Protein AF-A0AAF0TA12-F1 (afdb_monomer)

Solvent-accessible surface area (backbone atoms only — not comparable to full-atom values): 14593 Å² total; per-residue (Å²): 65,50,73,52,71,83,47,76,70,38,96,86,62,31,28,24,35,40,39,44,62,44,86,83,42,58,31,55,44,66,39,84,34,48,82,84,53,48,41,68,58,49,49,54,49,44,44,64,63,47,33,68,75,71,45,80,58,67,65,45,56,28,54,78,47,72,45,64,68,28,71,63,39,47,49,51,31,57,76,68,62,25,47,78,44,65,57,60,101,84,48,63,85,82,43,46,66,58,52,54,52,48,52,53,47,52,53,50,51,53,53,47,37,72,79,68,55,76,55,59,80,78,44,37,66,54,50,33,52,51,57,22,65,35,79,35,84,93,74,76,41,29,18,44,28,64,68,70,76,43,81,76,84,46,101,91,40,81,69,69,86,68,73,74,75,55,91,60,37,72,60,48,45,57,50,38,70,73,53,54,91,75,77,78,87,82,64,90,92,58,92,82,90,77,75,90,86,78,83,75,77,62,47,78,77,48,79,62,59,74,52,102,86,53,78,52,63,34,38,35,37,36,49,82,90,54,64,79,90,73,46,46,78,44,51,63,88,84,109

Secondary structure (DSSP, 8-state):
-EEE--PPP-TT---EEEEEE-TTT--EEEEEE-TT--HHHHHHHHIIIIIHHH-S-SEEEE---TTTTSHHHHHHHHHHT-EEEEPPTT-HHHHHHHHHHHHHHHHHHHHHHHHH-S-HHHHHHHHHHHHHTS-BTTTTB-HHHHHHSS---BTTB---------TTHHHHHHHHHTTGGGS----TT---PPPTT----EEEEEEE--BTTB---EEEEEETTS-GGGPEEEETT--

Radius of gyration: 28.51 Å; Cα contacts (8 Å, |Δi|>4): 285; chains: 1; bounding box: 60×68×72 Å

Nearest PDB structures (foldseek):
  3s3o-assembly1_B-2  TM=7.890E-01  e=2.931E-11  Human spumaretrovirus
  3oyj-assembly1_A-2  TM=6.793E-01  e=7.336E-12  Human spumaretrovirus
  3oyn-assembly1_A  TM=6.719E-01  e=4.554E-11  Human spumaretrovirus
  4bac-assembly1_A-2  TM=6.690E-01  e=4.850E-11  Human spumaretrovirus
  7q5b-assembly1_B  TM=6.467E-01  e=1.214E-11  Saccharomyces cerevisiae S288C

Structure (mmCIF, N/CA/C/O backbone):
data_AF-A0AAF0TA12-F1
#
_entry.id   AF-A0AAF0TA12-F1
#
loop_
_atom_site.group_PDB
_atom_site.id
_atom_site.type_symbol
_atom_site.label_atom_id
_atom_site.label_alt_id
_atom_site.label_comp_id
_atom_site.label_asym_id
_atom_site.label_entity_id
_atom_site.label_seq_id
_atom_site.pdbx_PDB_ins_code
_atom_site.Cartn_x
_atom_site.Cartn_y
_atom_site.Cartn_z
_atom_site.occupancy
_atom_site.B_iso_or_equiv
_atom_site.auth_seq_id
_atom_site.auth_comp_id
_atom_site.auth_asym_id
_atom_site.auth_atom_id
_atom_site.pdbx_PDB_model_num
ATOM 1 N N . MET A 1 1 ? 1.021 -4.704 5.939 1.00 87.88 1 MET A N 1
ATOM 2 C CA . MET A 1 1 ? 0.350 -3.392 5.894 1.00 87.88 1 MET A CA 1
ATOM 3 C C . MET A 1 1 ? 0.868 -2.621 7.071 1.00 87.88 1 MET A C 1
ATOM 5 O O . MET A 1 1 ? 0.934 -3.202 8.147 1.00 87.88 1 MET A O 1
ATOM 9 N N . ASP A 1 2 ? 1.266 -1.380 6.847 1.00 89.06 2 ASP A N 1
ATOM 10 C CA . ASP A 1 2 ? 1.911 -0.577 7.880 1.00 89.06 2 ASP A CA 1
ATOM 11 C C . ASP A 1 2 ? 1.706 0.919 7.605 1.00 89.06 2 ASP A C 1
ATOM 13 O O . ASP A 1 2 ? 1.330 1.299 6.490 1.00 89.06 2 ASP A O 1
ATOM 17 N N . PHE A 1 3 ? 1.914 1.765 8.608 1.00 88.25 3 PHE A N 1
ATOM 18 C CA . PHE A 1 3 ? 1.777 3.213 8.500 1.00 88.25 3 PHE A CA 1
ATOM 19 C C . PHE A 1 3 ? 3.125 3.915 8.624 1.00 88.25 3 PHE A C 1
ATOM 21 O O . PHE A 1 3 ? 3.871 3.712 9.576 1.00 88.25 3 PHE A O 1
ATOM 28 N N . VAL A 1 4 ? 3.373 4.855 7.715 1.00 87.25 4 VAL A N 1
ATOM 29 C CA . VAL A 1 4 ? 4.391 5.889 7.896 1.00 87.25 4 VAL A CA 1
ATOM 30 C C . VAL A 1 4 ? 3.705 7.102 8.510 1.00 87.25 4 VAL A C 1
ATOM 32 O O . VAL A 1 4 ? 2.879 7.744 7.860 1.00 87.25 4 VAL A O 1
ATOM 35 N N . ALA A 1 5 ? 4.016 7.384 9.771 1.00 84.75 5 ALA A N 1
ATOM 36 C CA . ALA A 1 5 ? 3.409 8.449 10.565 1.00 84.75 5 ALA A CA 1
ATOM 37 C C . ALA A 1 5 ? 4.359 9.639 10.768 1.00 84.75 5 ALA A C 1
ATOM 39 O O . ALA A 1 5 ? 5.569 9.528 10.587 1.00 84.75 5 ALA A O 1
ATOM 40 N N . GLY A 1 6 ? 3.812 10.773 11.216 1.00 78.75 6 GLY A N 1
ATOM 41 C CA . GLY A 1 6 ? 4.611 11.938 11.614 1.00 78.75 6 GLY A CA 1
ATOM 42 C C . GLY A 1 6 ? 5.104 12.786 10.442 1.00 78.75 6 GLY A C 1
ATOM 43 O O . GLY A 1 6 ? 6.069 13.539 10.585 1.00 78.75 6 GLY A O 1
ATOM 44 N N . LEU A 1 7 ? 4.445 12.684 9.287 1.00 80.25 7 LEU A N 1
ATOM 45 C CA . LEU A 1 7 ? 4.758 13.517 8.134 1.00 80.25 7 LEU A CA 1
ATOM 46 C C . LEU A 1 7 ? 4.232 14.945 8.352 1.00 80.25 7 LEU A C 1
ATOM 48 O O . LEU A 1 7 ? 3.204 15.137 9.013 1.00 80.25 7 LEU A O 1
ATOM 52 N N . PRO A 1 8 ? 4.903 15.971 7.795 1.00 77.88 8 PRO A N 1
ATOM 53 C CA . PRO A 1 8 ? 4.382 17.329 7.811 1.00 77.88 8 PRO A CA 1
ATOM 54 C C . PRO A 1 8 ? 2.975 17.355 7.219 1.00 77.88 8 PRO A C 1
ATOM 56 O O . PRO A 1 8 ? 2.747 16.799 6.144 1.00 77.88 8 PRO A O 1
ATOM 59 N N . LYS A 1 9 ? 2.042 18.021 7.909 1.00 75.25 9 LYS A N 1
ATOM 60 C CA . LYS A 1 9 ? 0.668 18.141 7.421 1.00 75.25 9 LYS A CA 1
ATOM 61 C C . LYS A 1 9 ? 0.664 18.791 6.053 1.00 75.25 9 LYS A C 1
ATOM 63 O O . LYS A 1 9 ? 1.167 19.900 5.867 1.00 75.25 9 LYS A O 1
ATOM 68 N N . THR A 1 10 ? 0.056 18.100 5.114 1.00 72.56 10 THR A N 1
ATOM 69 C CA . THR A 1 10 ? -0.012 18.549 3.738 1.00 72.56 10 THR A CA 1
ATOM 70 C C . THR A 1 10 ? -1.237 19.430 3.498 1.00 72.56 10 THR A C 1
ATOM 72 O O . THR A 1 10 ? -2.062 19.644 4.392 1.00 72.56 10 THR A O 1
ATOM 75 N N . LEU A 1 11 ? -1.385 19.981 2.287 1.00 68.06 11 LEU A N 1
ATOM 76 C CA . LEU A 1 11 ? -2.532 20.839 1.949 1.00 68.06 11 LEU A CA 1
ATOM 77 C C . LEU A 1 11 ? -3.867 20.083 2.063 1.00 68.06 11 LEU A C 1
ATOM 79 O O . LEU A 1 11 ? -4.881 20.685 2.417 1.00 68.06 11 LEU A O 1
ATOM 83 N N . GLY A 1 12 ? -3.859 18.766 1.820 1.00 68.56 12 GLY A N 1
ATOM 84 C CA . GLY A 1 12 ? -5.002 17.875 2.032 1.00 68.56 12 GLY A CA 1
ATOM 85 C C . GLY A 1 12 ? -5.268 17.515 3.498 1.00 68.56 12 GLY A C 1
ATOM 86 O O . GLY A 1 12 ? -6.225 16.796 3.774 1.00 68.56 12 GLY A O 1
ATOM 87 N N . LYS A 1 13 ? -4.459 18.028 4.438 1.00 79.44 13 LYS A N 1
ATOM 88 C CA . LYS A 1 13 ? -4.443 17.679 5.869 1.00 79.44 13 LYS A CA 1
ATOM 89 C C . LYS A 1 13 ? -4.096 16.215 6.154 1.00 79.44 13 LYS A C 1
ATOM 91 O O . LYS A 1 13 ? -4.403 15.742 7.245 1.00 79.44 13 LYS A O 1
ATOM 96 N N . PHE A 1 14 ? -3.460 15.521 5.214 1.00 83.50 14 PHE A N 1
ATOM 97 C CA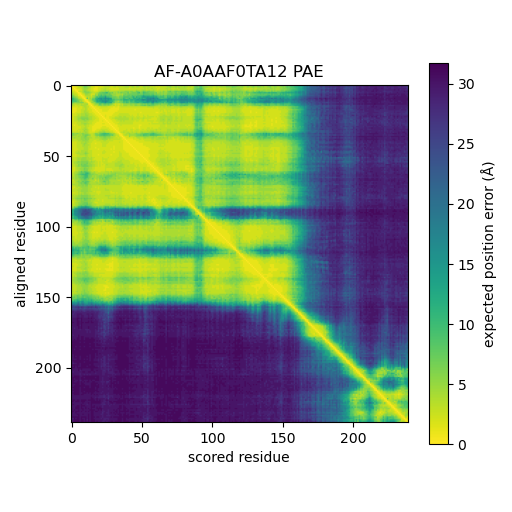 . PHE A 1 14 ? -2.899 14.197 5.463 1.00 83.50 14 PHE A CA 1
ATOM 98 C C . PHE A 1 14 ? -1.617 14.344 6.289 1.00 83.50 14 PHE A C 1
ATOM 100 O O . PHE A 1 14 ? -0.863 15.302 6.112 1.00 83.50 14 PHE A O 1
ATOM 107 N N . ASP A 1 15 ? -1.401 13.426 7.223 1.00 85.88 15 ASP A N 1
ATOM 108 C CA . ASP A 1 15 ? -0.227 13.407 8.110 1.00 85.88 15 ASP A CA 1
ATOM 109 C C . ASP A 1 15 ? 0.453 12.033 8.165 1.00 85.88 15 ASP A C 1
ATOM 111 O O . ASP A 1 15 ? 1.449 11.855 8.871 1.00 85.88 15 ASP A O 1
ATOM 115 N N . SER A 1 16 ? -0.080 11.066 7.414 1.00 89.12 16 SER A N 1
ATOM 116 C CA . SER A 1 16 ? 0.408 9.696 7.377 1.00 89.12 16 SER A CA 1
ATOM 117 C C . SER A 1 16 ? 0.214 9.070 5.997 1.00 89.12 16 SER A C 1
ATOM 119 O O . SER A 1 16 ? -0.668 9.456 5.226 1.00 89.12 16 SER A O 1
ATOM 121 N N . ILE A 1 17 ? 1.033 8.070 5.687 1.00 91.19 17 ILE A N 1
ATOM 122 C CA . ILE A 1 17 ? 0.901 7.241 4.488 1.00 91.19 17 ILE A CA 1
ATOM 123 C C . ILE A 1 17 ? 0.636 5.810 4.932 1.00 91.19 17 ILE A C 1
ATOM 125 O O . ILE A 1 17 ? 1.392 5.236 5.713 1.00 91.19 17 ILE A O 1
ATOM 129 N N . 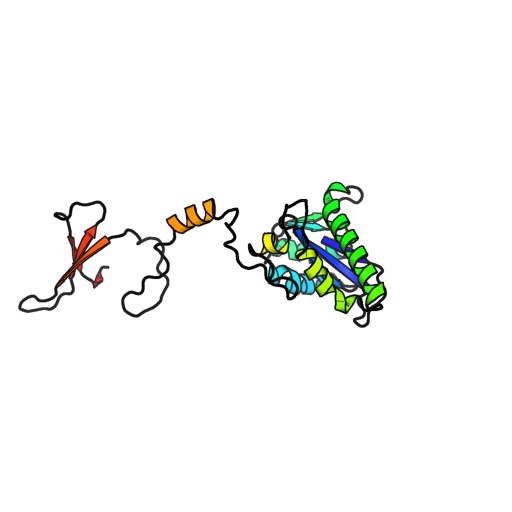TRP A 1 18 ? -0.434 5.223 4.415 1.00 92.69 18 TRP A N 1
ATOM 130 C CA . TRP A 1 18 ? -0.720 3.812 4.572 1.00 92.69 18 TRP A CA 1
ATOM 131 C C . TRP A 1 18 ? -0.038 3.025 3.457 1.00 92.69 18 TRP A C 1
ATOM 133 O O . TRP A 1 18 ? -0.322 3.227 2.274 1.00 92.69 18 TRP A O 1
ATOM 143 N N . VAL A 1 19 ? 0.870 2.135 3.847 1.00 92.62 19 VAL A N 1
ATOM 144 C CA . VAL A 1 19 ? 1.665 1.310 2.945 1.00 92.62 19 VAL A CA 1
ATOM 145 C C . VAL A 1 19 ? 1.092 -0.102 2.908 1.00 92.62 19 VAL A C 1
ATOM 147 O O . VAL A 1 19 ? 1.050 -0.831 3.909 1.00 92.62 19 VAL A O 1
ATOM 150 N N . VAL A 1 20 ? 0.671 -0.520 1.718 1.00 92.75 20 VAL A N 1
ATOM 151 C CA . VAL A 1 20 ? 0.205 -1.881 1.447 1.00 92.75 20 VAL A CA 1
ATOM 152 C C . VAL A 1 20 ? 1.129 -2.500 0.412 1.00 92.75 20 VAL A C 1
ATOM 154 O O . VAL A 1 20 ? 1.131 -2.081 -0.735 1.00 92.75 20 VAL A O 1
ATOM 157 N N . ALA A 1 21 ? 1.909 -3.501 0.808 1.00 91.88 21 ALA A N 1
ATOM 158 C CA . ALA A 1 21 ? 2.785 -4.231 -0.101 1.00 91.88 21 ALA A CA 1
ATOM 159 C C . ALA A 1 21 ? 2.264 -5.654 -0.315 1.00 91.88 21 ALA A C 1
ATOM 161 O O . ALA A 1 21 ? 1.974 -6.365 0.654 1.00 91.88 21 ALA A O 1
ATOM 162 N N . ASP A 1 22 ? 2.179 -6.080 -1.573 1.00 91.31 22 ASP A N 1
ATOM 163 C CA . ASP A 1 22 ? 1.931 -7.473 -1.908 1.00 91.31 22 ASP A CA 1
ATOM 164 C C . ASP A 1 22 ? 3.195 -8.310 -1.683 1.00 91.31 22 ASP A C 1
ATOM 166 O O . ASP A 1 22 ? 4.316 -7.929 -2.032 1.00 91.31 22 ASP A O 1
ATOM 170 N N . ARG A 1 23 ? 3.031 -9.481 -1.072 1.00 87.06 23 ARG A N 1
ATOM 171 C CA . ARG A 1 23 ? 4.165 -10.346 -0.729 1.00 87.06 23 ARG A CA 1
ATOM 172 C C . ARG A 1 23 ? 4.692 -11.122 -1.927 1.00 87.06 23 ARG A C 1
ATOM 174 O O . ARG A 1 23 ? 5.876 -11.463 -1.909 1.00 87.06 23 ARG A O 1
ATOM 181 N N . LEU A 1 24 ? 3.857 -11.386 -2.929 1.00 87.56 24 LEU A N 1
ATOM 182 C CA . LEU A 1 24 ? 4.234 -12.169 -4.099 1.00 87.56 24 LEU A CA 1
ATOM 183 C C . LEU A 1 24 ? 4.911 -11.286 -5.150 1.00 87.56 24 LEU A C 1
ATOM 185 O O . LEU A 1 24 ? 6.088 -11.476 -5.437 1.00 87.56 24 LEU A O 1
ATOM 189 N N . THR A 1 25 ? 4.198 -10.289 -5.670 1.00 90.25 25 THR A N 1
ATOM 190 C CA . THR A 1 25 ? 4.669 -9.429 -6.766 1.00 90.25 25 THR A CA 1
ATOM 191 C C . THR A 1 25 ? 5.591 -8.315 -6.290 1.00 90.25 25 THR A C 1
ATOM 193 O O . TH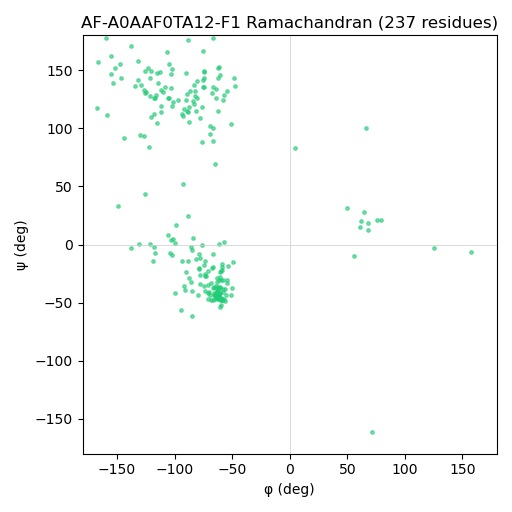R A 1 25 ? 6.223 -7.654 -7.105 1.00 90.25 25 THR A O 1
ATOM 196 N N . LYS A 1 26 ? 5.654 -8.077 -4.973 1.00 90.69 26 LYS A N 1
ATOM 197 C CA . LYS A 1 26 ? 6.327 -6.924 -4.353 1.00 90.69 26 LYS A CA 1
ATOM 198 C C . LYS A 1 26 ? 5.754 -5.572 -4.775 1.00 90.69 26 LYS A C 1
ATOM 200 O O . LYS A 1 26 ? 6.387 -4.554 -4.513 1.00 90.69 26 LYS A O 1
ATOM 205 N N . SER A 1 27 ? 4.567 -5.543 -5.385 1.00 92.44 27 SER A N 1
ATOM 206 C CA . SER A 1 27 ? 3.893 -4.287 -5.709 1.00 92.44 27 SER A CA 1
ATOM 207 C C . SER A 1 27 ? 3.497 -3.578 -4.419 1.00 92.44 27 SER A C 1
ATOM 209 O O . SER A 1 27 ? 2.980 -4.217 -3.501 1.00 92.44 27 SER A O 1
ATOM 211 N N . ALA A 1 28 ? 3.730 -2.275 -4.346 1.00 94.19 28 ALA A N 1
ATOM 212 C CA . ALA A 1 28 ? 3.360 -1.450 -3.209 1.00 94.19 28 ALA A CA 1
ATOM 213 C C . ALA A 1 28 ? 2.306 -0.416 -3.603 1.00 94.19 28 ALA A C 1
ATOM 215 O O . ALA A 1 28 ? 2.303 0.085 -4.725 1.00 94.19 28 ALA A O 1
ATOM 216 N N . TYR A 1 29 ? 1.438 -0.099 -2.651 1.00 94.81 29 TYR A N 1
ATOM 217 C CA . TYR A 1 29 ? 0.427 0.944 -2.733 1.00 94.81 29 TYR A CA 1
ATOM 218 C C . TYR A 1 29 ? 0.672 1.933 -1.606 1.00 94.81 29 TYR A C 1
ATOM 220 O O . TYR A 1 29 ? 0.788 1.533 -0.440 1.00 94.81 29 TYR A O 1
ATOM 228 N N . PHE A 1 30 ? 0.755 3.211 -1.958 1.00 93.88 30 PHE A N 1
ATOM 229 C CA . PHE A 1 30 ? 1.034 4.297 -1.032 1.00 93.88 30 PHE A CA 1
ATOM 230 C C . PHE A 1 30 ? -0.178 5.218 -0.964 1.00 93.88 30 PHE A C 1
ATOM 232 O O . PHE A 1 30 ? -0.447 6.008 -1.866 1.00 93.88 30 PHE A O 1
ATOM 239 N N . ILE A 1 31 ? -0.931 5.113 0.127 1.00 92.88 31 ILE A N 1
ATOM 240 C CA . ILE A 1 31 ? -2.226 5.775 0.254 1.00 92.88 31 ILE A CA 1
ATOM 241 C C . ILE A 1 31 ? -2.129 6.874 1.307 1.00 92.88 31 ILE A C 1
ATOM 243 O O . ILE A 1 31 ? -1.869 6.599 2.475 1.00 92.88 31 ILE A O 1
ATOM 247 N N . SER A 1 32 ? -2.369 8.126 0.918 1.00 90.75 32 SER A N 1
ATOM 248 C CA . SER A 1 32 ? -2.445 9.242 1.866 1.00 90.75 32 SER A CA 1
ATOM 249 C C . SER A 1 32 ? -3.622 9.056 2.827 1.00 90.75 32 SER A C 1
ATOM 251 O O . SER A 1 32 ? -4.767 8.893 2.398 1.00 90.75 32 SER A O 1
ATOM 253 N N . VAL A 1 33 ? -3.350 9.101 4.130 1.00 90.44 33 VAL A N 1
ATOM 254 C CA . VAL A 1 33 ? -4.346 8.957 5.200 1.00 90.44 33 VAL A CA 1
ATOM 255 C C . VAL A 1 33 ? -4.088 9.966 6.323 1.00 90.44 33 VAL A C 1
ATOM 257 O O . VAL A 1 33 ? -3.086 10.682 6.336 1.00 90.44 33 VAL A O 1
ATOM 260 N N . ILE A 1 34 ? -5.029 10.056 7.259 1.00 87.75 34 ILE A N 1
ATOM 261 C CA . ILE A 1 34 ? -4.857 10.812 8.503 1.00 87.75 34 ILE A CA 1
ATOM 262 C C . ILE A 1 34 ? -4.715 9.793 9.632 1.00 87.75 34 ILE A C 1
ATOM 264 O O . ILE A 1 34 ? -5.489 8.837 9.686 1.00 87.75 34 ILE A O 1
ATOM 268 N N . ILE A 1 35 ? -3.758 9.989 10.536 1.00 82.25 35 ILE A N 1
ATOM 269 C CA . ILE A 1 35 ? -3.461 9.055 11.629 1.00 82.25 35 ILE A CA 1
ATOM 270 C C . ILE A 1 35 ? -4.643 8.850 12.577 1.00 82.25 35 ILE A C 1
ATOM 272 O O . ILE A 1 35 ? -4.810 7.781 13.155 1.00 82.25 35 ILE A O 1
ATOM 276 N N . ASP A 1 36 ? -5.504 9.859 12.682 1.00 83.81 36 ASP A N 1
ATOM 277 C CA . ASP A 1 36 ? -6.715 9.831 13.499 1.00 83.81 36 ASP A CA 1
ATOM 278 C C . ASP A 1 36 ? -7.913 9.176 12.787 1.00 83.81 36 ASP A C 1
ATOM 280 O O . ASP A 1 36 ? -9.030 9.196 13.311 1.00 83.81 36 ASP A O 1
ATOM 284 N N . TYR A 1 37 ? -7.729 8.601 11.590 1.00 88.00 37 TYR A N 1
ATOM 285 C CA . TYR A 1 37 ? -8.797 7.855 10.930 1.00 88.00 37 TYR A CA 1
ATOM 286 C C . TYR A 1 37 ? -9.300 6.722 11.813 1.00 88.00 37 TYR A C 1
ATOM 288 O O . TYR A 1 37 ? -8.554 5.874 12.307 1.00 88.00 37 TYR A O 1
ATOM 296 N N . ASN A 1 38 ? -10.619 6.687 11.974 1.00 88.88 38 ASN A N 1
ATOM 297 C CA . ASN A 1 38 ? -11.267 5.566 12.620 1.00 88.88 38 ASN A CA 1
ATOM 298 C C . ASN A 1 38 ? -11.319 4.358 11.667 1.00 88.88 38 ASN A C 1
ATOM 300 O O . ASN A 1 38 ? -11.119 4.461 10.454 1.00 88.88 38 ASN A O 1
ATOM 304 N N . ALA A 1 39 ? -11.638 3.192 12.222 1.00 89.75 39 ALA A N 1
ATOM 305 C CA . ALA A 1 39 ? -11.678 1.950 11.457 1.00 89.75 39 ALA A CA 1
ATOM 306 C C . ALA A 1 39 ? -12.684 1.969 10.291 1.00 89.75 39 ALA A C 1
ATOM 308 O O . ALA A 1 39 ? -12.459 1.311 9.281 1.00 89.75 39 ALA A O 1
ATOM 309 N N . GLU A 1 40 ? -13.788 2.714 10.409 1.00 91.31 40 GLU A N 1
ATOM 310 C CA . GLU A 1 40 ? -14.795 2.820 9.347 1.00 91.31 40 GLU A CA 1
ATOM 311 C C . GLU A 1 40 ? -14.272 3.636 8.156 1.00 91.31 40 GLU A C 1
ATOM 313 O O . GLU A 1 40 ? -14.473 3.270 6.998 1.00 91.31 40 GLU A O 1
ATOM 318 N N . GLN A 1 41 ? -13.573 4.738 8.429 1.00 92.81 41 GLN A N 1
ATOM 319 C CA . GLN A 1 41 ? -12.920 5.550 7.405 1.00 92.81 41 GLN A CA 1
ATOM 320 C C . GLN A 1 41 ? -11.831 4.743 6.700 1.00 92.81 41 GLN A C 1
ATOM 322 O O . GLN A 1 41 ? -11.806 4.703 5.469 1.00 92.81 41 GLN A O 1
ATOM 327 N N . LEU A 1 42 ? -10.999 4.032 7.465 1.00 92.50 42 LEU A N 1
ATOM 328 C CA . LEU A 1 42 ? -9.963 3.169 6.907 1.00 92.50 42 LEU A CA 1
ATOM 329 C C . LEU A 1 42 ? -10.561 2.039 6.054 1.00 92.50 42 LEU A C 1
ATOM 331 O O . LEU A 1 42 ? -10.056 1.755 4.972 1.00 92.50 42 LEU A O 1
ATOM 335 N N . ALA A 1 43 ? -11.684 1.448 6.474 1.00 93.00 43 ALA A N 1
ATOM 336 C CA . ALA A 1 43 ? -12.403 0.431 5.703 1.00 93.00 43 ALA A CA 1
ATOM 337 C C . ALA A 1 43 ? -12.888 0.952 4.345 1.00 93.00 43 ALA A C 1
ATOM 339 O O . ALA A 1 43 ? -12.753 0.270 3.329 1.00 93.00 43 ALA A O 1
ATOM 340 N N . LYS A 1 44 ? -13.409 2.183 4.296 1.00 94.56 44 LYS A N 1
ATOM 341 C CA . LYS A 1 44 ? -13.817 2.818 3.032 1.00 94.56 44 LYS A CA 1
ATOM 342 C C . LYS A 1 44 ? -12.623 3.008 2.098 1.00 94.56 44 LYS A C 1
ATOM 344 O O . LYS A 1 44 ? -12.733 2.719 0.908 1.00 94.56 44 LYS A O 1
ATOM 349 N N . VAL A 1 45 ? -11.486 3.452 2.637 1.00 94.62 45 VAL A N 1
ATOM 350 C CA . VAL A 1 45 ? -10.237 3.604 1.876 1.00 94.62 45 VAL A CA 1
ATOM 351 C C . VAL A 1 45 ? -9.739 2.248 1.371 1.00 94.62 45 VAL A C 1
ATOM 353 O O . VAL A 1 45 ? -9.427 2.121 0.191 1.00 94.62 45 VAL A O 1
ATOM 356 N N . TYR A 1 46 ? -9.756 1.214 2.213 1.00 94.12 46 TYR A N 1
ATOM 357 C CA . TYR A 1 46 ? -9.362 -0.147 1.846 1.00 94.12 46 TYR A CA 1
ATOM 358 C C . TYR A 1 46 ? -10.158 -0.687 0.660 1.00 94.12 46 TYR A C 1
ATOM 360 O O . TYR A 1 46 ? -9.585 -1.187 -0.308 1.00 94.12 46 TYR A O 1
ATOM 368 N N . VAL A 1 47 ? -11.486 -0.554 0.704 1.00 93.75 47 VAL A N 1
ATOM 369 C CA . VAL A 1 47 ? -12.345 -1.022 -0.386 1.00 93.75 47 VAL A CA 1
ATOM 370 C C . VAL A 1 47 ? -12.082 -0.223 -1.663 1.00 93.75 47 VAL A C 1
ATOM 372 O O . VAL A 1 47 ? -11.960 -0.799 -2.744 1.00 93.75 47 VAL A O 1
ATOM 375 N N . LYS A 1 48 ? -11.966 1.103 -1.535 1.00 95.50 48 LYS A N 1
ATOM 376 C CA . LYS A 1 48 ? -11.765 2.017 -2.661 1.00 95.50 48 LYS A CA 1
ATOM 377 C C . LYS A 1 48 ? -10.435 1.791 -3.373 1.00 95.50 48 LYS A C 1
ATOM 379 O O . LYS A 1 48 ? -10.415 1.826 -4.599 1.00 95.50 48 LYS A O 1
ATOM 384 N N . GLU A 1 49 ? -9.352 1.603 -2.627 1.00 94.00 49 GLU A N 1
ATOM 385 C CA . GLU A 1 49 ? -8.005 1.569 -3.198 1.00 94.00 49 GLU A CA 1
ATOM 386 C C . GLU A 1 49 ? -7.489 0.143 -3.402 1.00 94.00 49 GLU A C 1
ATOM 388 O O . GLU A 1 49 ? -6.962 -0.146 -4.469 1.00 94.00 49 GLU A O 1
ATOM 393 N N . ILE A 1 50 ? -7.705 -0.776 -2.455 1.00 94.31 50 ILE A N 1
ATOM 394 C CA . ILE A 1 50 ? -7.148 -2.137 -2.529 1.00 94.31 50 ILE A CA 1
ATOM 395 C C . ILE A 1 50 ? -8.140 -3.119 -3.149 1.00 94.31 50 ILE A C 1
ATOM 397 O O . ILE A 1 50 ? -7.837 -3.745 -4.165 1.00 94.31 50 ILE A O 1
ATOM 401 N N . VAL A 1 51 ? -9.347 -3.241 -2.585 1.00 92.50 51 VAL A N 1
ATOM 402 C CA . VAL A 1 51 ? -10.326 -4.244 -3.056 1.00 92.50 51 VAL A CA 1
ATOM 403 C C . VAL A 1 51 ? -10.764 -3.958 -4.490 1.00 92.50 51 VAL A C 1
ATOM 405 O O . VAL A 1 51 ? -10.933 -4.885 -5.277 1.00 92.50 51 VAL A O 1
ATOM 408 N N . ARG A 1 52 ? -10.889 -2.681 -4.868 1.00 94.81 52 ARG A N 1
ATOM 409 C CA . ARG A 1 52 ? -11.177 -2.273 -6.251 1.00 94.81 52 ARG A CA 1
ATOM 410 C C . ARG A 1 52 ? -10.157 -2.819 -7.257 1.00 94.81 52 ARG A C 1
ATOM 412 O O . ARG A 1 52 ? -10.547 -3.139 -8.375 1.00 94.81 52 ARG A O 1
ATOM 419 N N . LEU A 1 53 ? -8.875 -2.871 -6.888 1.00 90.00 53 LEU A N 1
ATOM 420 C CA . LEU A 1 53 ? -7.787 -3.251 -7.794 1.00 90.00 53 LEU A CA 1
ATOM 421 C C . LEU A 1 53 ? -7.495 -4.756 -7.769 1.00 90.00 53 LEU A C 1
ATOM 423 O O . LEU A 1 53 ? -7.248 -5.341 -8.820 1.00 90.00 53 LEU A O 1
ATOM 427 N N . HIS A 1 54 ? -7.552 -5.389 -6.594 1.00 90.62 54 HIS A N 1
ATOM 428 C CA . HIS A 1 54 ? -7.093 -6.776 -6.402 1.00 90.62 54 HIS A CA 1
ATOM 429 C C . HIS A 1 54 ? -8.188 -7.750 -5.980 1.00 90.62 54 HIS A C 1
ATOM 431 O O . HIS A 1 54 ? -7.950 -8.955 -5.917 1.00 90.62 54 HIS A O 1
ATOM 437 N N . GLY A 1 55 ? -9.384 -7.251 -5.678 1.00 92.69 55 GLY A N 1
ATOM 438 C CA . GLY A 1 55 ? -10.400 -8.029 -4.990 1.00 92.69 55 GLY A CA 1
ATOM 439 C C . GLY A 1 55 ? -10.039 -8.273 -3.524 1.00 92.69 55 GLY A C 1
ATOM 440 O O . GLY A 1 55 ? -9.240 -7.559 -2.914 1.00 92.69 55 GLY A O 1
ATOM 441 N N . VAL A 1 56 ? -10.686 -9.275 -2.936 1.00 92.50 56 VAL A N 1
ATOM 442 C CA . VAL A 1 56 ? -10.496 -9.621 -1.527 1.00 92.50 56 VAL A CA 1
ATOM 443 C C . VAL A 1 56 ? -9.223 -10.446 -1.359 1.00 92.50 56 VAL A C 1
ATOM 445 O O . VAL A 1 56 ? -9.048 -11.480 -2.001 1.00 92.50 56 VAL A O 1
ATOM 448 N N . LEU A 1 57 ? -8.338 -9.991 -0.473 1.00 90.25 57 LEU A N 1
ATOM 449 C CA . LEU A 1 57 ? -7.081 -10.675 -0.181 1.00 90.25 57 LEU A CA 1
ATOM 450 C C . LEU A 1 57 ? -7.324 -11.932 0.665 1.00 90.25 57 LEU A C 1
ATOM 452 O O . LEU A 1 57 ? -8.147 -11.926 1.580 1.00 90.25 57 LEU A O 1
ATOM 456 N N . LEU A 1 58 ? -6.549 -12.988 0.406 1.00 92.19 58 LEU A N 1
ATOM 457 C CA . LEU A 1 58 ? -6.610 -14.240 1.173 1.00 92.19 58 LEU A CA 1
ATOM 458 C C . LEU A 1 58 ? -6.085 -14.072 2.603 1.00 92.19 58 LEU A C 1
ATOM 460 O O . LEU A 1 58 ? -6.664 -14.588 3.555 1.00 92.19 58 LEU A O 1
ATOM 464 N N . SER A 1 59 ? -4.968 -13.358 2.758 1.00 92.94 59 SER A N 1
ATOM 465 C CA . SER A 1 59 ? -4.367 -13.102 4.064 1.00 92.94 59 SER A CA 1
ATOM 466 C C . SER A 1 59 ? -3.697 -11.738 4.113 1.00 92.94 59 SER A C 1
ATOM 468 O O . SER A 1 59 ? -3.074 -11.298 3.144 1.00 92.94 59 SER A O 1
ATOM 470 N N . IL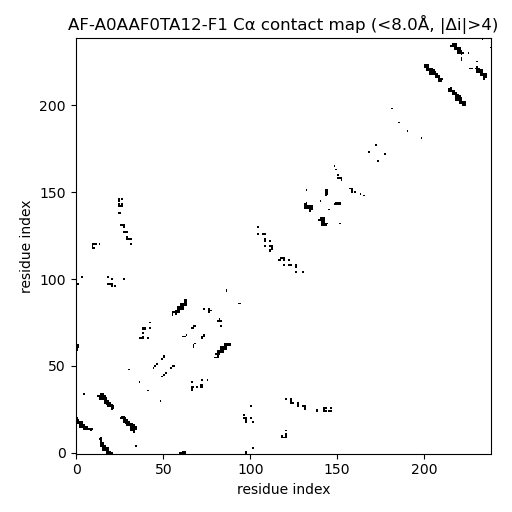E A 1 60 ? -3.804 -11.086 5.265 1.00 91.56 60 ILE A N 1
ATOM 471 C CA . ILE A 1 60 ? -3.196 -9.790 5.543 1.00 91.56 60 ILE A CA 1
ATOM 472 C C . ILE A 1 60 ? -2.334 -9.931 6.787 1.00 91.56 60 ILE A C 1
ATOM 474 O O . ILE A 1 60 ? -2.782 -10.446 7.809 1.00 91.56 60 ILE A O 1
ATOM 478 N N . ILE A 1 61 ? -1.103 -9.437 6.688 1.00 89.56 61 ILE A N 1
ATOM 479 C CA . ILE A 1 61 ? -0.234 -9.223 7.841 1.00 89.56 61 ILE A CA 1
ATOM 480 C C . ILE A 1 61 ? -0.199 -7.724 8.106 1.00 89.56 61 ILE A C 1
ATOM 482 O O . ILE A 1 61 ? 0.094 -6.947 7.192 1.00 89.56 61 ILE A O 1
ATOM 486 N N . SER A 1 62 ? -0.517 -7.331 9.333 1.00 88.25 62 SER A N 1
ATOM 487 C CA . SER A 1 62 ? -0.491 -5.939 9.780 1.00 88.25 62 SER A CA 1
ATOM 488 C C . SER A 1 62 ? 0.239 -5.811 11.107 1.00 88.25 62 SER A C 1
ATOM 490 O O . SER A 1 62 ? 0.320 -6.780 11.865 1.00 88.25 62 SER A O 1
ATOM 492 N N . ASP A 1 63 ? 0.728 -4.619 11.413 1.00 82.25 63 ASP A N 1
ATOM 493 C CA . ASP A 1 63 ? 1.174 -4.276 12.758 1.00 82.25 63 ASP A CA 1
ATOM 494 C C . ASP A 1 63 ? -0.001 -4.246 13.763 1.00 82.25 63 ASP A C 1
ATOM 496 O O . ASP A 1 63 ? -1.173 -4.476 13.437 1.00 82.25 63 ASP A O 1
ATOM 500 N N . ARG A 1 64 ? 0.311 -3.986 15.036 1.00 77.62 64 ARG A N 1
ATOM 501 C CA . ARG A 1 64 ? -0.684 -3.940 16.123 1.00 77.62 64 ARG A CA 1
ATOM 502 C C . ARG A 1 64 ? -1.322 -2.561 16.308 1.00 77.62 64 ARG A C 1
ATOM 504 O O . ARG A 1 64 ? -1.832 -2.284 17.397 1.00 77.62 64 ARG A O 1
ATOM 511 N N . GLY A 1 65 ? -1.343 -1.725 15.270 1.00 78.94 65 GLY A N 1
ATOM 512 C CA . GLY A 1 65 ? -2.024 -0.436 15.281 1.00 78.94 65 GLY A CA 1
ATOM 513 C C . GLY A 1 65 ? -3.464 -0.532 15.807 1.00 78.94 65 GLY A C 1
ATOM 514 O O . GLY A 1 65 ? -4.194 -1.505 15.577 1.00 78.94 65 GLY A O 1
ATOM 515 N N . THR A 1 66 ? -3.901 0.491 16.541 1.00 80.19 66 THR A N 1
ATOM 516 C CA . THR A 1 66 ? -5.244 0.548 17.157 1.00 80.19 66 THR A CA 1
ATOM 517 C C . THR A 1 66 ? -6.365 0.429 16.121 1.00 80.19 66 THR A C 1
ATOM 519 O O . THR A 1 66 ? -7.421 -0.145 16.394 1.00 80.19 66 THR A O 1
ATOM 522 N N . GLN A 1 67 ? -6.118 0.913 14.905 1.00 81.50 67 GLN A N 1
ATOM 523 C CA . GLN A 1 67 ? -7.052 0.862 13.784 1.00 81.50 67 GLN A CA 1
ATOM 524 C C . GLN A 1 67 ? -7.253 -0.581 13.287 1.00 81.50 67 GLN A C 1
ATOM 526 O O . GLN A 1 67 ? -8.395 -1.043 13.186 1.00 81.50 67 GLN A O 1
ATOM 531 N N . PHE A 1 68 ? -6.164 -1.331 13.088 1.00 81.81 68 PHE A N 1
ATOM 532 C CA . PHE A 1 68 ? -6.202 -2.726 12.630 1.00 81.81 68 PHE A CA 1
ATOM 533 C C . PHE A 1 68 ? -6.691 -3.701 13.704 1.00 81.81 68 PHE A C 1
ATOM 535 O O . PHE A 1 68 ? -7.282 -4.737 13.410 1.00 81.81 68 PHE A O 1
ATOM 542 N N . THR A 1 69 ? -6.489 -3.363 14.977 1.00 84.50 69 THR A N 1
ATOM 543 C CA . THR A 1 69 ? -6.989 -4.156 16.107 1.00 84.50 69 THR A CA 1
ATOM 544 C C . THR A 1 69 ? -8.431 -3.803 16.495 1.00 84.50 69 THR A C 1
ATOM 546 O O . THR A 1 69 ? -9.017 -4.444 17.375 1.00 84.50 69 THR A O 1
ATOM 549 N N . SER A 1 70 ? -9.065 -2.833 15.839 1.00 90.38 70 SER A N 1
ATOM 550 C CA . SER A 1 70 ? -10.452 -2.472 16.129 1.00 90.38 70 SER A CA 1
ATOM 551 C C . SER A 1 70 ? -11.429 -3.630 15.860 1.00 90.38 70 SER A C 1
ATOM 553 O O . SER A 1 70 ? -11.206 -4.496 15.012 1.00 90.38 70 SER A O 1
ATOM 555 N N . LYS A 1 71 ? -12.556 -3.654 16.586 1.00 92.19 71 LYS A N 1
ATOM 556 C CA . LYS A 1 71 ? -13.600 -4.679 16.389 1.00 92.19 71 LYS A CA 1
ATOM 557 C C . LYS A 1 71 ? -14.202 -4.626 14.984 1.00 92.19 71 LYS A C 1
ATOM 559 O O . LYS A 1 71 ? -14.532 -5.671 14.436 1.00 92.19 71 LYS A O 1
ATOM 564 N N . LEU A 1 72 ? -14.351 -3.421 14.431 1.00 92.06 72 LEU A N 1
ATOM 565 C CA . LEU A 1 72 ? -14.887 -3.219 13.088 1.00 92.06 72 LEU A CA 1
ATOM 566 C C . LEU A 1 72 ? -13.950 -3.817 12.039 1.00 92.06 72 LEU A C 1
ATOM 568 O O . LEU A 1 72 ? -14.416 -4.559 11.186 1.00 92.06 72 LEU A O 1
ATOM 572 N N . TRP A 1 73 ? -12.646 -3.550 12.140 1.00 92.44 73 TRP A N 1
ATOM 573 C CA . TRP A 1 73 ? -11.661 -4.047 11.181 1.00 92.44 73 TRP A CA 1
ATOM 574 C C . TRP A 1 73 ? -11.585 -5.575 11.155 1.00 92.44 73 TRP A C 1
ATOM 576 O O . TRP A 1 73 ? -11.624 -6.179 10.087 1.00 92.44 73 TRP A O 1
ATOM 586 N N . ARG A 1 74 ? -11.567 -6.210 12.336 1.00 92.06 74 ARG A N 1
ATOM 587 C CA . ARG A 1 74 ? -11.600 -7.677 12.442 1.00 92.06 74 ARG A CA 1
ATOM 588 C C . ARG A 1 74 ? -12.859 -8.257 11.811 1.00 92.06 74 ARG A C 1
ATOM 590 O O . ARG A 1 74 ? -12.751 -9.078 10.914 1.00 92.06 74 ARG A O 1
ATOM 597 N N . LYS A 1 75 ? -14.036 -7.752 12.204 1.00 94.56 75 LYS A N 1
ATOM 598 C CA . LYS A 1 75 ? -15.312 -8.212 11.640 1.00 94.56 75 LYS A CA 1
ATOM 599 C C . LYS A 1 75 ? -15.379 -8.032 10.128 1.00 94.56 75 LYS A C 1
ATOM 601 O O . LYS A 1 75 ? -15.877 -8.909 9.443 1.00 94.56 75 LYS A O 1
ATOM 606 N N . LEU A 1 76 ? -14.881 -6.911 9.607 1.00 93.50 76 LEU A N 1
ATOM 607 C CA . LEU A 1 76 ? -14.842 -6.668 8.170 1.00 93.50 76 LEU A CA 1
ATOM 608 C C . LEU A 1 76 ? -14.032 -7.748 7.448 1.00 93.50 76 LEU A C 1
ATOM 610 O O . LEU A 1 76 ? -14.506 -8.291 6.458 1.00 93.50 76 LEU A O 1
ATOM 614 N N . HIS A 1 77 ? -12.841 -8.084 7.941 1.00 93.94 77 HIS A N 1
ATOM 615 C CA . HIS A 1 77 ? -12.021 -9.120 7.316 1.00 93.94 77 HIS A CA 1
ATOM 616 C C . HIS A 1 77 ? -12.577 -10.530 7.515 1.00 93.94 77 HIS A C 1
ATOM 618 O O . HIS A 1 77 ? -12.503 -11.321 6.578 1.00 93.94 77 HIS A O 1
ATOM 624 N N . ASP A 1 78 ? -13.192 -10.815 8.663 1.00 93.88 78 ASP A N 1
ATOM 625 C CA . ASP A 1 78 ? -13.874 -12.087 8.912 1.00 93.88 78 ASP A CA 1
ATOM 626 C C . ASP A 1 78 ? -15.014 -12.308 7.897 1.00 93.88 78 ASP A C 1
ATOM 628 O O . ASP A 1 78 ? -15.088 -13.368 7.278 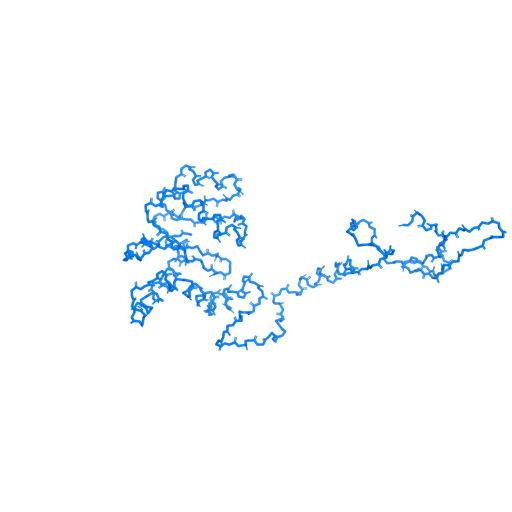1.00 93.88 78 ASP A O 1
ATOM 632 N N . GLU A 1 79 ? -15.849 -11.290 7.653 1.00 94.88 79 GLU A N 1
ATOM 633 C CA . GLU A 1 79 ? -16.957 -11.340 6.679 1.00 94.88 79 GLU A CA 1
ATOM 634 C C . GLU A 1 79 ? -16.470 -11.405 5.224 1.00 94.88 79 GLU A C 1
ATOM 636 O O . GLU A 1 79 ? -17.092 -12.041 4.375 1.00 94.88 79 GLU A O 1
ATOM 641 N N . LEU A 1 80 ? -15.336 -10.767 4.919 1.00 92.88 80 LEU A N 1
ATOM 642 C CA . LEU A 1 80 ? -14.694 -10.882 3.609 1.00 92.88 80 LEU A CA 1
ATOM 643 C C . LEU A 1 80 ? -14.007 -12.247 3.409 1.00 92.88 80 LEU A C 1
ATOM 645 O O . LEU A 1 80 ? -13.666 -12.596 2.282 1.00 92.88 80 LEU A O 1
ATOM 649 N N . GLY A 1 81 ? -13.807 -13.035 4.470 1.00 93.75 81 GLY A N 1
ATOM 650 C CA . GLY A 1 81 ? -13.067 -14.297 4.418 1.00 93.75 81 GLY A CA 1
ATOM 651 C C . GLY A 1 81 ? -11.546 -14.117 4.344 1.00 93.75 81 GLY A C 1
ATOM 652 O O . GLY A 1 81 ? -10.836 -15.018 3.898 1.00 93.75 81 GLY A O 1
ATOM 653 N N . THR A 1 82 ? -11.032 -12.960 4.765 1.00 94.25 82 THR A N 1
ATOM 654 C CA . THR A 1 82 ? -9.598 -12.657 4.808 1.00 94.25 82 THR A CA 1
ATOM 655 C C . THR A 1 82 ? -8.995 -13.073 6.146 1.00 94.25 82 THR A C 1
ATOM 657 O O . THR A 1 82 ? -9.443 -12.644 7.206 1.00 94.25 82 THR A O 1
ATOM 660 N N . GLN A 1 83 ? -7.897 -13.829 6.119 1.00 92.56 83 GLN A N 1
ATOM 661 C CA . GLN A 1 83 ? -7.155 -14.164 7.335 1.00 92.56 83 GLN A CA 1
ATOM 662 C C . GLN A 1 83 ? -6.281 -12.989 7.787 1.00 92.56 83 GLN A C 1
ATOM 664 O O . GLN A 1 83 ? -5.261 -12.685 7.163 1.00 92.56 83 GLN A O 1
ATOM 669 N N . LEU A 1 84 ? -6.659 -12.336 8.885 1.00 91.19 84 LEU A N 1
ATOM 670 C CA . LEU A 1 84 ? -5.895 -11.233 9.463 1.00 91.19 84 LEU A CA 1
ATOM 671 C C . LEU A 1 84 ? -4.913 -11.743 10.528 1.00 91.19 84 LEU A C 1
ATOM 673 O O . LEU A 1 84 ? -5.314 -12.263 11.567 1.00 91.19 84 LEU A O 1
ATOM 677 N N . THR A 1 85 ? -3.616 -11.566 10.280 1.00 89.38 85 THR A N 1
ATOM 678 C CA . THR A 1 85 ? -2.531 -11.907 11.210 1.00 89.38 85 THR A CA 1
ATOM 679 C C . THR A 1 85 ? -1.808 -10.638 11.650 1.00 89.38 85 THR A C 1
ATOM 681 O O . THR A 1 85 ? -1.536 -9.758 10.836 1.00 89.38 85 THR A O 1
ATOM 684 N N . PHE A 1 86 ? -1.468 -10.545 12.933 1.00 86.38 86 PHE A N 1
ATOM 685 C CA . PHE A 1 86 ? -0.738 -9.398 13.471 1.00 86.38 86 PHE A CA 1
ATOM 686 C C . PHE A 1 86 ? 0.730 -9.744 13.698 1.00 86.38 86 PHE A C 1
ATOM 688 O O . PHE A 1 86 ? 1.023 -10.784 14.296 1.00 86.38 86 PHE A O 1
ATOM 695 N N . SER A 1 87 ? 1.646 -8.867 13.283 1.00 77.94 87 SER A N 1
ATOM 696 C CA . SER A 1 87 ? 3.055 -9.005 13.639 1.00 77.94 87 SER A CA 1
ATOM 697 C C . SER A 1 87 ? 3.215 -8.918 15.166 1.00 77.94 87 SER A C 1
ATOM 699 O O . SER A 1 87 ? 2.464 -8.249 15.889 1.00 77.94 87 SER A O 1
ATOM 701 N N . THR A 1 88 ? 4.143 -9.701 15.712 1.00 63.88 88 THR A N 1
ATOM 702 C CA . THR A 1 88 ? 4.533 -9.578 17.120 1.00 63.88 88 THR A CA 1
ATOM 703 C C . THR A 1 88 ? 5.505 -8.418 17.251 1.00 63.88 88 THR A C 1
ATOM 705 O O . THR A 1 88 ? 6.406 -8.299 16.426 1.00 63.88 88 THR A O 1
ATOM 708 N N . THR A 1 89 ? 5.381 -7.635 18.323 1.00 50.12 89 THR A N 1
ATOM 709 C CA . THR A 1 89 ? 6.108 -6.378 18.589 1.00 50.12 89 THR A CA 1
ATOM 710 C C . THR A 1 89 ? 7.650 -6.483 18.597 1.00 50.12 89 THR A C 1
ATOM 712 O O . THR A 1 89 ? 8.318 -5.489 18.832 1.00 50.12 89 THR A O 1
ATOM 715 N N . PHE A 1 90 ? 8.236 -7.656 18.327 1.00 39.81 90 PHE A N 1
ATOM 716 C CA . PHE A 1 90 ? 9.683 -7.908 18.299 1.00 39.81 90 PHE A CA 1
ATOM 717 C C . PHE A 1 90 ? 10.095 -9.009 17.289 1.00 39.81 90 PHE A C 1
ATOM 719 O O . PHE A 1 90 ? 11.017 -9.775 17.560 1.00 39.81 90 PHE A O 1
ATOM 726 N N . HIS A 1 91 ? 9.410 -9.161 16.143 1.00 45.75 91 HIS A N 1
ATOM 727 C CA . HIS A 1 91 ? 9.868 -10.043 15.044 1.00 45.75 91 HIS A CA 1
ATOM 728 C C . HIS A 1 91 ? 10.042 -9.272 13.722 1.00 45.75 91 HIS A C 1
ATOM 730 O O . HIS A 1 91 ? 9.162 -9.336 12.857 1.00 45.75 91 HIS A O 1
ATOM 736 N N . PRO A 1 92 ? 11.200 -8.613 13.516 1.00 44.69 92 PRO A N 1
ATOM 737 C CA . PRO A 1 92 ? 11.517 -7.906 12.268 1.00 44.69 92 PRO A CA 1
ATOM 738 C C . PRO A 1 92 ? 11.502 -8.821 11.032 1.00 44.69 92 PRO A C 1
ATOM 740 O O . PRO A 1 92 ? 11.359 -8.362 9.908 1.00 44.69 92 PRO A O 1
ATOM 743 N N . GLN A 1 93 ? 11.563 -10.143 11.207 1.00 45.84 93 GLN A N 1
ATOM 744 C CA . GLN A 1 93 ? 11.564 -11.095 10.095 1.00 45.84 93 GLN A CA 1
ATOM 745 C C . GLN A 1 93 ? 10.211 -11.217 9.369 1.00 45.84 93 GLN A C 1
ATOM 747 O O . GLN A 1 93 ? 10.181 -11.601 8.203 1.00 45.84 93 GLN A O 1
ATOM 752 N N . THR A 1 94 ? 9.097 -10.868 10.031 1.00 49.47 94 THR A N 1
ATOM 753 C CA . THR A 1 94 ? 7.762 -10.861 9.392 1.00 49.47 94 THR A CA 1
ATOM 754 C C . THR A 1 94 ? 7.443 -9.501 8.764 1.00 49.47 94 THR A C 1
ATOM 756 O O . THR A 1 94 ? 6.651 -9.434 7.827 1.00 49.47 94 THR A O 1
ATOM 759 N N . ASP A 1 95 ? 8.086 -8.437 9.257 1.00 62.03 95 ASP A N 1
ATOM 760 C CA . ASP A 1 95 ? 7.855 -7.044 8.849 1.00 62.03 95 ASP A CA 1
ATOM 761 C C . ASP A 1 95 ? 8.950 -6.472 7.933 1.00 62.03 95 ASP A C 1
ATOM 763 O O . ASP A 1 95 ? 8.798 -5.396 7.366 1.00 62.03 95 ASP A O 1
ATOM 767 N N . GLY A 1 96 ? 10.046 -7.206 7.718 1.00 71.56 96 GLY A N 1
ATOM 768 C CA . GLY A 1 96 ? 11.203 -6.716 6.964 1.00 71.56 96 GLY A CA 1
ATOM 769 C C . GLY A 1 96 ? 10.893 -6.343 5.511 1.00 71.56 96 GLY A C 1
ATOM 770 O O . GLY A 1 96 ? 11.587 -5.515 4.924 1.00 71.56 96 GLY A O 1
ATOM 771 N N . GLN A 1 97 ? 9.828 -6.902 4.920 1.00 74.56 97 GLN A N 1
ATOM 772 C CA . GLN A 1 97 ? 9.360 -6.447 3.608 1.00 74.56 97 GLN A CA 1
ATOM 773 C C . GLN A 1 97 ? 8.716 -5.056 3.690 1.00 74.56 97 GLN A C 1
ATOM 775 O O . GLN A 1 97 ? 9.024 -4.208 2.848 1.00 74.56 97 GLN A O 1
ATOM 780 N N . SER A 1 98 ? 7.823 -4.823 4.657 1.00 76.69 98 SER A N 1
ATOM 781 C CA . SER A 1 98 ? 7.203 -3.510 4.882 1.00 76.69 98 SER A CA 1
ATOM 782 C C . SER A 1 98 ? 8.279 -2.487 5.194 1.00 76.69 98 SER A C 1
ATOM 784 O O . SER A 1 98 ? 8.334 -1.456 4.538 1.00 76.69 98 SER A O 1
ATOM 786 N N . GLU A 1 99 ? 9.194 -2.824 6.103 1.00 81.88 99 GLU A N 1
ATOM 787 C CA . GLU A 1 99 ? 10.284 -1.955 6.541 1.00 81.88 99 GLU A CA 1
ATOM 788 C C . GLU A 1 99 ? 11.173 -1.538 5.367 1.00 81.88 99 GLU A C 1
ATOM 790 O O . GLU A 1 99 ? 11.427 -0.352 5.161 1.00 81.88 99 GLU A O 1
ATOM 795 N N . ARG A 1 100 ? 11.580 -2.490 4.515 1.00 85.25 100 ARG A N 1
ATOM 796 C CA . ARG A 1 100 ? 12.384 -2.159 3.334 1.00 85.25 100 ARG A CA 1
ATOM 797 C C . ARG A 1 100 ? 11.615 -1.307 2.325 1.00 85.25 100 ARG A C 1
ATOM 799 O O . ARG A 1 100 ? 12.202 -0.429 1.701 1.00 85.25 100 ARG A O 1
ATOM 806 N N . THR A 1 101 ? 10.316 -1.554 2.168 1.00 87.50 101 THR A N 1
ATOM 807 C CA . THR A 1 101 ? 9.439 -0.760 1.291 1.00 87.50 101 THR A CA 1
ATOM 808 C C . THR A 1 101 ? 9.292 0.669 1.809 1.00 87.50 101 THR A C 1
ATOM 810 O O . THR A 1 101 ? 9.398 1.616 1.034 1.00 87.50 101 THR A O 1
ATOM 813 N N . ILE A 1 102 ? 9.111 0.826 3.121 1.00 88.12 102 ILE A N 1
ATOM 814 C CA . ILE A 1 102 ? 9.004 2.117 3.801 1.00 88.12 102 ILE A CA 1
ATOM 815 C C . ILE A 1 102 ? 10.305 2.906 3.667 1.00 88.12 102 ILE A C 1
ATOM 817 O O . ILE A 1 102 ? 10.250 4.069 3.292 1.00 88.12 102 ILE A O 1
ATOM 821 N N . GLN A 1 103 ? 11.468 2.281 3.868 1.00 88.25 103 GLN A N 1
ATOM 822 C CA . GLN A 1 103 ? 12.762 2.951 3.685 1.00 88.25 103 GLN A CA 1
ATOM 823 C C . GLN A 1 103 ? 12.923 3.524 2.270 1.00 88.25 103 GLN A C 1
ATOM 825 O O . GLN A 1 103 ? 13.300 4.681 2.106 1.00 88.25 103 GLN A O 1
ATOM 830 N N . VAL A 1 104 ? 12.595 2.735 1.239 1.00 89.50 104 VAL A N 1
ATOM 831 C CA . VAL A 1 104 ? 12.662 3.207 -0.154 1.00 89.50 104 VAL A CA 1
ATOM 832 C C . VAL A 1 104 ? 11.678 4.355 -0.387 1.00 89.50 104 VAL A C 1
ATOM 834 O O . VAL A 1 104 ? 12.028 5.335 -1.042 1.00 89.50 104 VAL A O 1
ATOM 837 N N . LEU A 1 105 ? 10.467 4.267 0.170 1.00 89.31 105 LEU A N 1
ATOM 838 C CA . LEU A 1 105 ? 9.486 5.347 0.102 1.00 89.31 105 LEU A CA 1
ATOM 839 C C . LEU A 1 105 ? 9.998 6.627 0.782 1.00 89.31 105 LEU A C 1
ATOM 841 O O . LEU A 1 105 ? 9.885 7.703 0.202 1.00 89.31 105 LEU A O 1
ATOM 845 N N . GLU A 1 106 ? 10.575 6.536 1.979 1.00 88.44 106 GLU A N 1
ATOM 846 C CA . GLU A 1 106 ? 11.147 7.684 2.691 1.00 88.44 106 GLU A CA 1
ATOM 847 C C . GLU A 1 106 ? 12.274 8.348 1.896 1.00 88.44 106 GLU A C 1
ATOM 849 O O . GLU A 1 106 ? 12.325 9.577 1.811 1.00 88.44 106 GLU A O 1
ATOM 854 N N . ASP A 1 107 ? 13.146 7.555 1.272 1.00 88.19 107 ASP A N 1
ATOM 855 C CA . ASP A 1 107 ? 14.223 8.061 0.422 1.00 88.19 107 ASP A CA 1
ATOM 856 C C . ASP A 1 107 ? 13.674 8.767 -0.829 1.00 88.19 107 ASP A C 1
ATOM 858 O O . ASP A 1 107 ? 14.123 9.869 -1.158 1.00 88.19 107 ASP A O 1
ATOM 862 N N . MET A 1 108 ? 12.654 8.195 -1.483 1.00 88.88 108 MET A N 1
ATOM 863 C CA . MET A 1 108 ? 11.956 8.832 -2.608 1.00 88.88 108 MET A CA 1
ATOM 864 C C . MET A 1 108 ? 11.304 10.153 -2.192 1.00 88.88 108 MET A C 1
ATOM 866 O O . MET A 1 108 ? 11.466 11.165 -2.872 1.00 88.88 108 MET A O 1
ATOM 870 N N . LEU A 1 109 ? 10.604 10.172 -1.056 1.00 84.00 109 LEU A N 1
ATOM 871 C CA . LEU A 1 109 ? 9.970 11.380 -0.532 1.00 84.00 109 LEU A CA 1
ATOM 872 C C . LEU A 1 109 ? 11.007 12.451 -0.183 1.00 84.00 109 LEU A C 1
ATOM 874 O O . LEU A 1 109 ? 10.784 13.625 -0.480 1.00 84.00 109 LEU A O 1
ATOM 878 N N . ARG A 1 110 ? 12.153 12.069 0.394 1.00 84.12 110 ARG A N 1
ATOM 879 C CA . ARG A 1 110 ? 13.249 12.997 0.706 1.00 84.12 110 ARG A CA 1
ATOM 880 C C . ARG A 1 110 ? 13.793 13.656 -0.561 1.00 84.12 110 ARG A C 1
ATOM 882 O O . ARG A 1 110 ? 13.971 14.872 -0.564 1.00 84.12 110 ARG A O 1
ATOM 889 N N . ALA A 1 111 ? 13.987 12.887 -1.633 1.00 83.12 111 ALA A N 1
ATOM 890 C CA . ALA A 1 111 ? 14.379 13.425 -2.935 1.00 83.12 111 ALA A CA 1
ATOM 891 C C . ALA A 1 111 ? 13.311 14.378 -3.499 1.00 83.12 111 ALA A C 1
ATOM 893 O O . ALA A 1 111 ? 13.621 15.507 -3.875 1.00 83.12 111 ALA A O 1
ATOM 894 N N . CYS A 1 112 ? 12.032 13.987 -3.457 1.00 78.69 112 CYS A N 1
ATOM 895 C CA . CYS A 1 112 ? 10.942 14.838 -3.935 1.00 78.69 112 CYS A CA 1
ATOM 896 C C . CYS A 1 112 ? 10.840 16.169 -3.176 1.00 78.69 112 CYS A C 1
ATOM 898 O O . CYS A 1 112 ? 10.519 17.196 -3.772 1.00 78.69 112 CYS A O 1
ATOM 900 N N . VAL A 1 113 ? 11.102 16.175 -1.866 1.00 79.31 113 VAL A N 1
ATOM 901 C CA . VAL A 1 113 ? 11.072 17.401 -1.054 1.00 79.31 113 VAL A CA 1
ATOM 902 C C . VAL A 1 113 ? 12.190 18.366 -1.450 1.00 79.31 113 VAL A C 1
ATOM 904 O O . VAL A 1 113 ? 11.939 19.571 -1.466 1.00 79.31 113 VAL A O 1
ATOM 907 N N . ILE A 1 114 ? 13.380 17.856 -1.785 1.00 79.81 114 ILE A N 1
ATOM 908 C CA . ILE A 1 114 ? 14.528 18.668 -2.216 1.00 79.81 114 ILE A CA 1
ATOM 909 C C . ILE A 1 114 ? 14.237 19.342 -3.562 1.00 79.81 114 ILE A C 1
ATOM 911 O O . ILE A 1 114 ? 14.421 20.551 -3.684 1.00 79.81 114 ILE A O 1
ATOM 915 N N . ASP A 1 115 ? 13.736 18.584 -4.538 1.00 75.62 115 ASP A N 1
ATOM 916 C CA . ASP A 1 115 ? 13.597 19.067 -5.918 1.00 75.62 115 ASP A CA 1
ATOM 917 C C . ASP A 1 115 ? 12.293 19.835 -6.174 1.00 75.62 115 ASP A C 1
ATOM 919 O O . ASP A 1 115 ? 12.260 20.763 -6.983 1.00 75.62 115 ASP A O 1
ATOM 923 N N . PHE A 1 116 ? 11.203 19.467 -5.491 1.00 70.31 116 PHE A N 1
ATOM 924 C CA . PHE A 1 116 ? 9.859 19.964 -5.808 1.00 70.31 116 PHE A CA 1
ATOM 925 C C . PHE A 1 116 ? 9.160 20.701 -4.662 1.00 70.31 116 PHE A C 1
ATOM 927 O O . PHE A 1 116 ? 8.033 21.165 -4.841 1.00 70.31 116 PHE A O 1
ATOM 934 N N . GLY A 1 117 ? 9.816 20.830 -3.506 1.00 65.94 117 GLY A N 1
ATOM 935 C CA . GLY A 1 117 ? 9.358 21.632 -2.374 1.00 65.94 117 GLY A CA 1
ATOM 936 C C . GLY A 1 117 ? 8.085 21.103 -1.709 1.00 65.94 117 GLY A C 1
ATOM 937 O O . GLY A 1 117 ? 6.983 21.361 -2.174 1.00 65.94 117 GLY A O 1
ATOM 938 N N . GLY A 1 118 ? 8.229 20.404 -0.577 1.00 65.62 118 GLY A N 1
ATOM 939 C CA . GLY A 1 118 ? 7.214 20.195 0.480 1.00 65.62 118 GLY A CA 1
ATOM 940 C C . GLY A 1 118 ? 5.836 19.588 0.137 1.00 65.62 118 GLY A C 1
ATOM 941 O O . GLY A 1 118 ? 5.086 19.256 1.051 1.00 65.62 118 GLY A O 1
ATOM 942 N N . HIS A 1 119 ? 5.459 19.422 -1.130 1.00 67.44 119 HIS A N 1
ATOM 943 C CA . HIS A 1 119 ? 4.129 18.981 -1.562 1.00 67.44 119 HIS A CA 1
ATOM 944 C C . HIS A 1 119 ? 4.048 17.457 -1.743 1.00 67.44 119 HIS A C 1
ATOM 946 O O . HIS A 1 119 ? 3.607 16.982 -2.790 1.00 67.44 119 HIS A O 1
ATOM 952 N N . SER A 1 120 ? 4.459 16.694 -0.727 1.00 64.50 120 SER A N 1
ATOM 953 C CA . SER A 1 120 ? 4.563 15.223 -0.762 1.00 64.50 120 SER A CA 1
ATOM 954 C C . SER A 1 120 ? 3.297 14.512 -1.266 1.00 64.50 120 SER A C 1
ATOM 956 O O . SER A 1 120 ? 3.413 13.579 -2.055 1.00 64.50 120 SER A O 1
ATOM 958 N N . ASP A 1 121 ? 2.098 15.001 -0.922 1.00 69.00 121 ASP A N 1
ATOM 959 C CA . ASP A 1 121 ? 0.815 14.461 -1.414 1.00 69.00 121 ASP A CA 1
ATOM 960 C C . ASP A 1 121 ? 0.749 14.307 -2.935 1.00 69.00 121 ASP A C 1
ATOM 962 O O . ASP A 1 121 ? 0.222 13.325 -3.452 1.00 69.00 121 ASP A O 1
ATOM 966 N N . LYS A 1 122 ? 1.235 15.318 -3.666 1.00 76.75 122 LYS A N 1
ATOM 967 C CA . LYS A 1 122 ? 1.108 15.370 -5.128 1.00 76.75 122 LYS A CA 1
ATOM 968 C C . LYS A 1 122 ? 2.048 14.381 -5.803 1.00 76.75 122 LYS A C 1
ATOM 970 O O . LYS A 1 122 ? 1.776 13.951 -6.920 1.00 76.75 122 LYS A O 1
ATOM 975 N N . PHE A 1 123 ? 3.143 14.043 -5.127 1.00 80.25 123 PHE A N 1
ATOM 976 C CA . PHE A 1 123 ? 4.176 13.158 -5.645 1.00 80.25 123 PHE A CA 1
ATOM 977 C C . PHE A 1 123 ? 3.957 11.708 -5.238 1.00 80.25 123 PHE A C 1
ATOM 979 O O . PHE A 1 123 ? 4.529 10.834 -5.875 1.00 80.25 123 PHE A O 1
ATOM 986 N N . LEU A 1 124 ? 3.089 11.425 -4.263 1.00 87.38 124 LEU A N 1
ATOM 987 C CA . LEU A 1 124 ? 2.868 10.059 -3.797 1.00 87.38 124 LEU A CA 1
ATOM 988 C C . LEU A 1 124 ? 2.466 9.077 -4.920 1.00 87.38 124 LEU A C 1
ATOM 990 O O . LEU A 1 124 ? 3.081 8.012 -4.996 1.00 87.38 124 LEU A O 1
ATOM 994 N N . PRO A 1 125 ? 1.563 9.428 -5.864 1.00 88.50 125 PRO A N 1
ATOM 995 C CA . PRO A 1 125 ? 1.277 8.563 -7.012 1.00 88.50 125 PRO A CA 1
ATOM 996 C C . PRO A 1 125 ? 2.489 8.342 -7.929 1.00 88.50 125 PRO A C 1
ATOM 998 O O . PRO A 1 125 ? 2.632 7.280 -8.529 1.00 88.50 125 PRO A O 1
ATOM 1001 N N . LEU A 1 126 ? 3.378 9.335 -8.042 1.00 85.75 126 LEU A N 1
ATOM 1002 C CA . LEU A 1 126 ? 4.610 9.223 -8.827 1.00 85.75 126 LEU A CA 1
ATOM 1003 C C . LEU A 1 126 ? 5.655 8.363 -8.110 1.00 85.75 126 LEU A C 1
ATOM 1005 O O . LEU A 1 126 ? 6.361 7.605 -8.773 1.00 85.75 126 LEU A O 1
ATOM 1009 N N . CYS A 1 127 ? 5.733 8.433 -6.779 1.00 88.31 127 CYS A N 1
ATOM 1010 C CA . CYS A 1 127 ? 6.557 7.539 -5.969 1.00 88.31 127 CYS A CA 1
ATOM 1011 C C . CYS A 1 127 ? 6.074 6.093 -6.105 1.00 88.31 127 CYS A C 1
ATOM 1013 O O . CYS A 1 127 ? 6.885 5.210 -6.359 1.00 88.31 127 CYS A O 1
ATOM 1015 N N . GLU A 1 128 ? 4.762 5.853 -6.015 1.00 91.69 128 GLU A N 1
ATOM 1016 C CA . GLU A 1 128 ? 4.170 4.524 -6.219 1.00 91.69 128 GLU A CA 1
ATOM 1017 C C . GLU A 1 128 ? 4.482 3.983 -7.618 1.00 91.69 128 GLU A C 1
ATOM 1019 O O . GLU A 1 128 ? 4.959 2.855 -7.765 1.00 91.69 128 GLU A O 1
ATOM 1024 N N . PHE A 1 129 ? 4.274 4.805 -8.650 1.00 88.94 129 PHE A N 1
ATOM 1025 C CA . PHE A 1 129 ? 4.600 4.444 -10.026 1.00 88.94 129 PHE A CA 1
ATOM 1026 C C . PHE A 1 129 ? 6.086 4.108 -10.191 1.00 88.94 129 PHE A C 1
ATOM 1028 O O . PHE A 1 129 ? 6.423 3.078 -10.769 1.00 88.94 129 PHE A O 1
ATOM 1035 N N . SER A 1 130 ? 6.974 4.949 -9.659 1.00 88.69 130 SER A N 1
ATOM 1036 C CA . SER A 1 130 ? 8.424 4.761 -9.770 1.00 88.69 130 SER A CA 1
ATOM 1037 C C . SER A 1 130 ? 8.890 3.518 -9.017 1.00 88.69 130 SER A C 1
ATOM 1039 O O . SER A 1 130 ? 9.692 2.754 -9.547 1.00 88.69 130 SER A O 1
ATOM 1041 N N . TYR A 1 131 ? 8.354 3.270 -7.819 1.00 90.94 131 TYR A N 1
ATOM 1042 C CA . TYR A 1 131 ? 8.644 2.077 -7.026 1.00 90.94 131 TYR A CA 1
ATOM 1043 C C . TYR A 1 131 ? 8.236 0.806 -7.771 1.00 90.94 131 TYR A C 1
ATOM 1045 O O . TYR A 1 131 ? 9.065 -0.065 -8.019 1.00 90.94 131 TYR A O 1
ATOM 1053 N N . ASN A 1 132 ? 6.980 0.729 -8.216 1.00 91.69 132 ASN A N 1
ATOM 1054 C CA . ASN A 1 132 ? 6.452 -0.463 -8.881 1.00 91.69 132 ASN A CA 1
ATOM 1055 C C . ASN A 1 132 ? 7.099 -0.741 -10.243 1.00 91.69 132 ASN A C 1
ATOM 1057 O O . ASN A 1 132 ? 7.021 -1.864 -10.737 1.00 91.69 132 ASN A O 1
ATOM 1061 N N . ASN A 1 133 ? 7.724 0.263 -10.852 1.00 88.88 133 ASN A N 1
ATOM 1062 C CA . ASN A 1 133 ? 8.387 0.146 -12.145 1.00 88.88 133 ASN A CA 1
ATOM 1063 C C . ASN A 1 133 ? 9.921 0.058 -12.034 1.00 88.88 133 ASN A C 1
ATOM 1065 O O . ASN A 1 133 ? 10.615 0.036 -13.047 1.00 88.88 133 ASN A O 1
ATOM 1069 N N . SER A 1 134 ? 10.457 0.014 -10.811 1.00 86.00 134 SER A N 1
ATOM 1070 C CA . SER A 1 134 ? 11.883 -0.181 -10.549 1.00 86.00 134 SER A CA 1
ATOM 1071 C C . SER A 1 134 ? 12.219 -1.664 -10.411 1.00 86.00 134 SER A C 1
ATOM 1073 O O . SER A 1 134 ? 11.411 -2.461 -9.937 1.00 86.00 134 SER A O 1
ATOM 1075 N N . TYR A 1 135 ? 13.426 -2.051 -10.825 1.00 86.38 135 TYR A N 1
ATOM 1076 C CA . TYR A 1 135 ? 13.872 -3.441 -10.738 1.00 86.38 135 TYR A CA 1
ATOM 1077 C C . TYR A 1 135 ? 14.056 -3.874 -9.281 1.00 86.38 135 TYR A C 1
ATOM 1079 O O . TYR A 1 135 ? 14.742 -3.203 -8.507 1.00 86.38 135 TYR A O 1
ATOM 1087 N N . HIS A 1 136 ? 13.476 -5.016 -8.914 1.00 83.88 136 HIS A N 1
ATOM 1088 C CA . HIS A 1 136 ? 13.612 -5.605 -7.588 1.00 83.88 136 HIS A CA 1
ATOM 1089 C C . HIS A 1 136 ? 14.418 -6.905 -7.666 1.00 83.88 136 HIS A C 1
ATOM 1091 O O . HIS A 1 136 ? 13.935 -7.916 -8.171 1.00 83.88 136 HIS A O 1
ATOM 1097 N N . SER A 1 137 ? 15.610 -6.920 -7.064 1.00 82.75 137 SER A N 1
ATOM 1098 C CA . SER A 1 137 ? 16.511 -8.088 -7.051 1.00 82.75 137 SER A CA 1
ATOM 1099 C C . SER A 1 137 ? 15.917 -9.347 -6.415 1.00 82.75 137 SER A C 1
ATOM 1101 O O . SER A 1 137 ? 16.375 -10.445 -6.677 1.00 82.75 137 SER A O 1
ATOM 1103 N N . ASN A 1 138 ? 14.908 -9.211 -5.552 1.00 80.69 138 ASN A N 1
ATOM 1104 C CA . ASN A 1 138 ? 14.304 -10.360 -4.869 1.00 80.69 138 ASN A CA 1
ATOM 1105 C C . ASN A 1 138 ? 13.329 -11.150 -5.754 1.00 80.69 138 ASN A C 1
ATOM 1107 O O . ASN A 1 138 ? 12.990 -12.279 -5.410 1.00 80.69 138 ASN A O 1
ATOM 1111 N N . ILE A 1 139 ? 12.824 -10.536 -6.826 1.00 84.75 139 ILE A N 1
ATOM 1112 C CA . ILE A 1 139 ? 11.909 -11.162 -7.795 1.00 84.75 139 ILE A CA 1
ATOM 1113 C C . ILE A 1 139 ? 12.509 -11.212 -9.204 1.00 84.75 139 ILE A C 1
ATOM 1115 O O . ILE A 1 139 ? 11.863 -11.716 -10.114 1.00 84.75 139 ILE A O 1
ATOM 1119 N N . ASP A 1 140 ? 13.715 -10.668 -9.377 1.00 86.00 140 ASP A N 1
ATOM 1120 C CA . ASP A 1 140 ? 14.416 -10.511 -10.653 1.00 86.00 140 ASP A CA 1
ATOM 1121 C C . ASP A 1 140 ? 13.588 -9.864 -11.776 1.00 86.00 140 ASP A C 1
ATOM 1123 O O . ASP A 1 140 ? 13.757 -10.146 -12.961 1.00 86.00 140 ASP A O 1
ATOM 1127 N N . MET A 1 141 ? 12.676 -8.968 -11.399 1.00 86.38 141 MET A N 1
ATOM 1128 C CA . MET A 1 141 ? 11.826 -8.218 -12.322 1.00 86.38 141 MET A CA 1
ATOM 1129 C C . MET A 1 141 ? 11.274 -6.955 -11.661 1.00 86.38 141 MET A C 1
ATOM 1131 O O . MET A 1 141 ? 11.516 -6.684 -10.480 1.00 86.38 141 MET A O 1
ATOM 1135 N N . VAL A 1 142 ? 10.526 -6.164 -12.428 1.00 88.94 142 VAL A N 1
ATOM 1136 C CA . VAL A 1 142 ? 9.788 -5.016 -11.895 1.00 88.94 142 VAL A CA 1
ATOM 1137 C C . VAL A 1 142 ? 8.449 -5.483 -11.298 1.00 88.94 142 VAL A C 1
ATOM 1139 O O . VAL A 1 142 ? 7.755 -6.294 -11.922 1.00 88.94 142 VAL A O 1
ATOM 1142 N N . PRO A 1 143 ? 8.029 -4.981 -10.120 1.00 92.19 143 PRO A N 1
ATOM 1143 C CA . PRO A 1 143 ? 6.760 -5.375 -9.502 1.00 92.19 143 PRO A CA 1
ATOM 1144 C C . PRO A 1 143 ? 5.527 -5.204 -10.395 1.00 92.19 143 PRO A C 1
ATOM 1146 O O . PRO A 1 143 ? 4.571 -5.972 -10.300 1.00 92.19 143 PRO A O 1
ATOM 1149 N N . PHE A 1 144 ? 5.529 -4.195 -11.267 1.00 90.38 144 PHE A N 1
ATOM 1150 C CA . PHE A 1 144 ? 4.463 -3.954 -12.234 1.00 90.38 144 PHE A CA 1
ATOM 1151 C C . PHE A 1 144 ? 4.304 -5.126 -13.209 1.00 90.38 144 PHE A C 1
ATOM 1153 O O . PHE A 1 144 ? 3.188 -5.565 -13.481 1.00 90.38 144 PHE A O 1
ATOM 1160 N N . GLU A 1 145 ? 5.415 -5.653 -13.717 1.00 89.75 145 GLU A N 1
ATOM 1161 C CA . GLU A 1 145 ? 5.416 -6.770 -14.656 1.00 89.75 145 GLU A CA 1
ATOM 1162 C C . GLU A 1 145 ? 4.997 -8.062 -13.961 1.00 89.75 145 GLU A C 1
ATOM 1164 O O . GLU A 1 145 ? 4.161 -8.787 -14.495 1.00 89.75 145 GLU A O 1
ATOM 1169 N N . ALA A 1 146 ? 5.467 -8.289 -12.732 1.00 89.62 146 ALA A N 1
ATOM 1170 C CA . ALA A 1 146 ? 5.028 -9.415 -11.911 1.00 89.62 146 ALA A CA 1
ATOM 1171 C C . ALA A 1 146 ? 3.50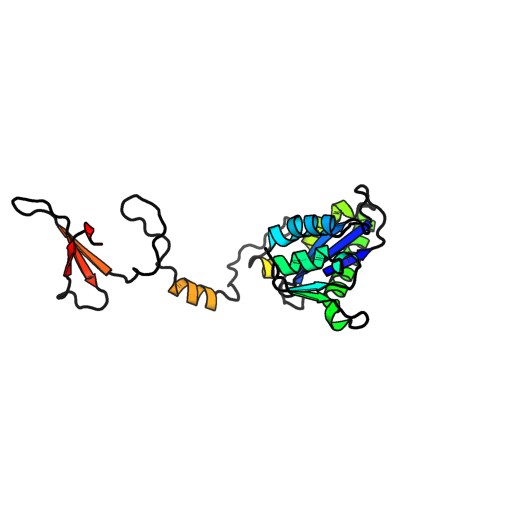6 -9.412 -11.680 1.00 89.62 146 ALA A C 1
ATOM 1173 O O . ALA A 1 146 ? 2.871 -10.466 -11.674 1.00 89.62 146 ALA A O 1
ATOM 1174 N N . LEU A 1 147 ? 2.913 -8.228 -11.493 1.00 90.25 147 LEU A N 1
ATOM 1175 C CA . LEU A 1 147 ? 1.485 -8.072 -11.221 1.00 90.25 147 LEU A CA 1
ATOM 1176 C C . LEU A 1 147 ? 0.610 -8.175 -12.475 1.00 90.25 147 LEU A C 1
ATOM 1178 O O . LEU A 1 147 ? -0.447 -8.802 -12.434 1.00 90.25 147 LEU A O 1
ATOM 1182 N N . TYR A 1 148 ? 1.015 -7.541 -13.576 1.00 89.12 148 TYR A N 1
ATOM 1183 C CA . TYR A 1 148 ? 0.189 -7.432 -14.784 1.00 89.12 148 TYR A CA 1
ATOM 1184 C C . TYR A 1 148 ? 0.592 -8.391 -15.910 1.00 89.12 148 TYR A C 1
ATOM 1186 O O . TYR A 1 148 ? -0.121 -8.478 -16.910 1.00 89.12 148 TYR A O 1
ATOM 1194 N N . GLY A 1 149 ? 1.722 -9.089 -15.779 1.00 87.44 149 GLY A N 1
ATOM 1195 C CA . GLY A 1 149 ? 2.272 -9.980 -16.803 1.00 87.44 149 GLY A CA 1
ATOM 1196 C C . GLY A 1 149 ? 2.777 -9.256 -18.054 1.00 87.44 149 GLY A C 1
ATOM 1197 O O . GLY A 1 149 ? 2.867 -9.870 -19.115 1.00 87.44 149 GLY A O 1
ATOM 1198 N N . ARG A 1 150 ? 3.038 -7.945 -17.965 1.00 84.50 150 ARG A N 1
ATOM 1199 C CA . ARG A 1 150 ? 3.543 -7.119 -19.071 1.00 84.50 150 ARG A CA 1
ATOM 1200 C C . ARG A 1 150 ? 4.370 -5.944 -18.565 1.00 84.50 150 ARG A C 1
ATOM 1202 O O . ARG A 1 150 ? 4.084 -5.408 -17.494 1.00 84.50 150 ARG A O 1
ATOM 1209 N N . GLY A 1 151 ? 5.313 -5.491 -19.387 1.00 80.81 151 GLY A N 1
ATOM 1210 C CA . GLY A 1 151 ? 6.087 -4.282 -19.123 1.00 80.81 151 GLY A CA 1
ATOM 1211 C C . GLY A 1 151 ? 5.206 -3.031 -19.020 1.00 80.81 151 GLY A C 1
ATOM 1212 O O . GLY A 1 151 ? 4.173 -2.898 -19.687 1.00 80.81 151 GLY A O 1
ATOM 1213 N N . CYS A 1 152 ? 5.606 -2.096 -18.160 1.00 80.38 152 CYS A N 1
ATOM 1214 C CA . CYS A 1 152 ? 4.944 -0.802 -18.061 1.00 80.38 152 CYS A CA 1
ATOM 1215 C C . CYS A 1 152 ? 5.309 0.080 -19.261 1.00 80.38 152 CYS A C 1
ATOM 1217 O O . CYS A 1 152 ? 6.480 0.210 -19.614 1.00 80.38 152 CYS A O 1
ATOM 1219 N N . ARG A 1 153 ? 4.317 0.758 -19.847 1.00 78.00 153 ARG A N 1
ATOM 1220 C CA . ARG A 1 153 ? 4.561 1.785 -20.867 1.00 78.00 153 ARG A CA 1
ATOM 1221 C C . ARG A 1 153 ? 4.736 3.132 -20.179 1.00 78.00 153 ARG A C 1
ATOM 1223 O O . ARG A 1 153 ? 3.787 3.641 -19.586 1.00 78.00 153 ARG A O 1
ATOM 1230 N N . SER A 1 154 ? 5.932 3.709 -20.266 1.00 69.62 154 SER A N 1
ATOM 1231 C CA . SER A 1 154 ? 6.234 5.022 -19.691 1.00 69.62 154 SER A CA 1
ATOM 1232 C C . SER A 1 154 ? 6.755 5.982 -20.767 1.00 69.62 154 SER A C 1
ATOM 1234 O O . SER A 1 154 ? 7.376 5.530 -21.727 1.00 69.62 154 SER A O 1
ATOM 1236 N N . PRO A 1 155 ? 6.564 7.308 -20.624 1.00 61.47 155 PRO A N 1
ATOM 1237 C CA . PRO A 1 155 ? 7.096 8.284 -21.581 1.00 61.47 155 PRO A CA 1
ATOM 1238 C C . PRO A 1 155 ? 8.625 8.236 -21.743 1.00 61.47 155 PRO A C 1
ATOM 1240 O O . PRO A 1 155 ? 9.149 8.694 -22.752 1.00 61.47 155 PRO A O 1
ATOM 1243 N N . ILE A 1 156 ? 9.330 7.692 -20.746 1.00 59.28 156 ILE A N 1
ATOM 1244 C CA . ILE A 1 156 ? 10.795 7.592 -20.679 1.00 59.28 156 ILE A CA 1
ATOM 1245 C C . ILE A 1 156 ? 11.310 6.304 -21.350 1.00 59.28 156 ILE A C 1
ATOM 1247 O O . ILE A 1 156 ? 12.493 6.206 -21.665 1.00 59.28 156 ILE A O 1
ATOM 1251 N N . GLY A 1 157 ? 10.434 5.338 -21.636 1.00 51.38 157 GLY A N 1
ATOM 1252 C CA . GLY A 1 157 ? 10.812 4.083 -22.273 1.00 51.38 157 GLY A CA 1
ATOM 1253 C C . GLY A 1 157 ? 9.625 3.401 -22.940 1.00 51.38 157 GLY A C 1
ATOM 1254 O O . GLY A 1 157 ? 8.727 2.886 -22.269 1.00 51.38 157 GLY A O 1
ATOM 1255 N N . TRP A 1 158 ? 9.662 3.367 -24.272 1.00 48.81 158 TRP A N 1
ATOM 1256 C CA . TRP A 1 158 ? 8.929 2.393 -25.070 1.00 48.81 158 TRP A CA 1
ATOM 1257 C C . TRP A 1 158 ? 9.704 1.085 -24.968 1.00 48.81 158 TRP A C 1
ATOM 1259 O O . TRP A 1 158 ? 10.599 0.823 -25.765 1.00 48.81 158 TRP A O 1
ATOM 1269 N N . PHE A 1 159 ? 9.411 0.277 -23.954 1.00 51.84 159 PHE A N 1
ATOM 1270 C CA . PHE A 1 159 ? 9.748 -1.132 -24.062 1.00 51.84 159 PHE A CA 1
ATOM 1271 C C . PHE A 1 159 ? 8.795 -1.664 -25.126 1.00 51.84 159 PHE A C 1
ATOM 1273 O O . PHE A 1 159 ? 7.589 -1.759 -24.888 1.00 51.84 159 PHE A O 1
ATOM 1280 N N . GLU A 1 160 ? 9.302 -1.846 -26.349 1.00 45.47 160 GLU A N 1
ATOM 1281 C CA . GLU A 1 1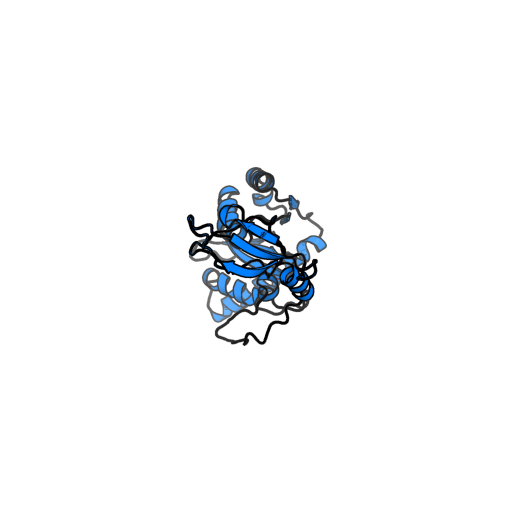60 ? 8.577 -2.605 -27.360 1.00 45.47 160 GLU A CA 1
ATOM 1282 C C . GLU A 1 160 ? 8.101 -3.889 -26.682 1.00 45.47 160 GLU A C 1
ATOM 1284 O O . GLU A 1 160 ? 8.850 -4.489 -25.905 1.00 45.47 160 GLU A O 1
ATOM 1289 N N . ASP A 1 161 ? 6.851 -4.282 -26.929 1.00 49.16 161 ASP A N 1
ATOM 1290 C CA . ASP A 1 161 ? 6.374 -5.618 -26.588 1.00 49.16 161 ASP A CA 1
ATOM 1291 C C . ASP A 1 161 ? 7.165 -6.606 -27.468 1.00 49.16 161 ASP A C 1
ATOM 1293 O O . ASP A 1 161 ? 6.650 -7.156 -28.437 1.00 49.16 161 ASP A O 1
ATOM 1297 N N . GLY A 1 162 ? 8.462 -6.767 -27.207 1.00 46.31 162 GLY A N 1
ATOM 1298 C CA . GLY A 1 162 ? 9.273 -7.826 -27.763 1.00 46.31 162 GLY A CA 1
ATOM 1299 C C . GLY A 1 162 ? 8.763 -9.074 -27.093 1.00 46.31 162 GLY A C 1
ATOM 1300 O O . GLY A 1 162 ? 9.141 -9.302 -25.949 1.00 46.31 162 GLY A O 1
ATOM 1301 N N . ASP A 1 163 ? 7.831 -9.757 -27.772 1.00 43.81 163 ASP A N 1
ATOM 1302 C CA . ASP A 1 163 ? 7.201 -11.025 -27.408 1.00 43.81 163 ASP A CA 1
ATOM 1303 C C . ASP A 1 163 ? 7.654 -11.483 -26.029 1.00 43.81 163 ASP A C 1
ATOM 1305 O O . ASP A 1 163 ? 8.620 -12.245 -25.918 1.00 43.81 163 ASP A O 1
ATOM 1309 N N . VAL A 1 164 ? 7.008 -10.957 -24.976 1.00 44.28 164 VAL A N 1
ATOM 1310 C CA . VAL A 1 164 ? 7.185 -11.481 -23.623 1.00 44.28 164 VAL A CA 1
ATOM 1311 C C . VAL A 1 164 ? 6.954 -12.967 -23.797 1.00 44.28 164 VAL A C 1
ATOM 1313 O O . VAL A 1 164 ? 5.813 -13.356 -24.024 1.00 44.28 164 VAL A O 1
ATOM 1316 N N . LYS A 1 165 ? 8.020 -13.782 -23.803 1.00 46.09 165 LYS A N 1
ATOM 1317 C CA . LYS A 1 165 ? 7.912 -15.230 -23.675 1.00 46.09 165 LYS A CA 1
ATOM 1318 C C . LYS A 1 165 ? 7.395 -15.371 -22.264 1.00 46.09 165 LYS A C 1
ATOM 1320 O O . LYS A 1 165 ? 8.174 -15.169 -21.335 1.00 46.09 165 LYS A O 1
ATOM 1325 N N . PRO A 1 166 ? 6.092 -15.597 -22.081 1.00 43.22 166 PRO A N 1
ATOM 1326 C CA . PRO A 1 166 ? 5.523 -15.547 -20.754 1.00 43.22 166 PRO A CA 1
ATOM 1327 C C . PRO A 1 166 ? 6.215 -16.643 -19.959 1.00 43.22 166 PRO A C 1
ATOM 1329 O O . PRO A 1 166 ? 6.095 -17.824 -20.297 1.00 43.22 166 PRO A O 1
ATOM 1332 N N . LEU A 1 167 ? 6.986 -16.253 -18.948 1.00 49.94 167 LEU A N 1
ATOM 1333 C CA . LEU A 1 167 ? 7.557 -17.191 -18.000 1.00 49.94 167 LEU A CA 1
ATOM 1334 C C . LEU A 1 167 ? 6.358 -17.757 -17.228 1.00 49.94 167 LEU A C 1
ATOM 1336 O O . LEU A 1 167 ? 5.865 -17.154 -16.280 1.00 49.94 167 LEU A O 1
ATOM 1340 N N . GLY A 1 168 ? 5.786 -18.842 -17.756 1.00 45.84 168 GLY A N 1
ATOM 1341 C CA . GLY A 1 168 ? 4.537 -19.429 -17.274 1.00 45.84 168 GLY A CA 1
ATOM 1342 C C . GLY A 1 168 ? 3.413 -19.621 -18.300 1.00 45.84 168 GLY A C 1
ATOM 1343 O O . GLY A 1 168 ? 2.412 -20.237 -17.932 1.00 45.84 168 GLY A O 1
ATOM 1344 N N . VAL A 1 169 ? 3.531 -19.209 -19.577 1.00 42.72 169 VAL A N 1
ATOM 1345 C CA . VAL A 1 169 ? 2.590 -19.746 -20.589 1.00 42.72 169 VAL A CA 1
ATOM 1346 C C . VAL A 1 169 ? 2.950 -21.142 -21.034 1.00 42.72 169 VAL A C 1
ATOM 1348 O O . VAL A 1 169 ? 2.090 -21.747 -21.626 1.00 42.72 169 VAL A O 1
ATOM 1351 N N . ASP A 1 170 ? 4.100 -21.739 -20.755 1.00 47.22 170 ASP A N 1
ATOM 1352 C CA . ASP A 1 170 ? 4.221 -23.149 -21.158 1.00 47.22 170 ASP A CA 1
ATOM 1353 C C . ASP A 1 170 ? 3.196 -24.023 -20.419 1.00 47.22 170 ASP A C 1
ATOM 1355 O O . ASP A 1 170 ? 2.662 -24.944 -21.013 1.00 47.22 170 ASP A O 1
ATOM 1359 N N . LEU A 1 171 ? 2.782 -23.640 -19.201 1.00 48.94 171 LEU A N 1
ATOM 1360 C CA . LEU A 1 171 ? 1.653 -24.251 -18.489 1.00 48.94 171 LEU A CA 1
ATOM 1361 C C . LEU A 1 171 ? 0.294 -23.655 -18.884 1.00 48.94 171 LEU A C 1
ATOM 1363 O O . LEU A 1 171 ? -0.673 -24.399 -19.032 1.00 48.94 171 LEU A O 1
ATOM 1367 N N . VAL A 1 172 ? 0.187 -22.331 -19.071 1.00 46.31 172 VAL A N 1
ATOM 1368 C CA . VAL A 1 172 ? -1.088 -21.706 -19.467 1.00 46.31 172 VAL A CA 1
ATOM 1369 C C . VAL A 1 172 ? -1.426 -21.976 -20.931 1.00 46.31 172 VAL A C 1
ATOM 1371 O O . VAL A 1 172 ? -2.568 -22.303 -21.159 1.00 46.31 172 VAL A O 1
ATOM 1374 N N . LYS A 1 173 ? -0.496 -21.949 -21.895 1.00 46.44 173 LYS A N 1
ATOM 1375 C CA . LYS A 1 173 ? -0.622 -22.505 -23.262 1.00 46.44 173 LYS A CA 1
ATOM 1376 C C . LYS A 1 173 ? -0.786 -24.016 -23.251 1.00 46.44 173 LYS A C 1
ATOM 1378 O O . LYS A 1 173 ? -1.631 -24.461 -24.001 1.00 46.44 173 LYS A O 1
ATOM 1383 N N . ASP A 1 174 ? -0.147 -24.814 -22.389 1.00 50.09 174 ASP A N 1
ATOM 1384 C CA . ASP A 1 174 ? -0.517 -26.245 -22.326 1.00 50.09 174 ASP A CA 1
ATOM 1385 C C . ASP A 1 174 ? -1.985 -26.430 -21.923 1.00 50.09 174 ASP A C 1
ATOM 1387 O O . ASP A 1 174 ? -2.676 -27.313 -22.427 1.00 50.09 174 ASP A O 1
ATOM 1391 N N . VAL A 1 175 ? -2.488 -25.590 -21.014 1.00 47.88 175 VAL A N 1
ATOM 1392 C CA . VAL A 1 175 ? -3.893 -25.595 -20.584 1.00 47.88 175 VAL A CA 1
ATOM 1393 C C . VAL A 1 175 ? -4.796 -24.908 -21.616 1.00 47.88 175 VAL A C 1
ATOM 1395 O O . VAL A 1 175 ? -5.925 -25.333 -21.829 1.00 47.88 175 VAL A O 1
ATOM 1398 N N . GLN A 1 176 ? -4.317 -23.879 -22.304 1.00 41.09 176 GLN A N 1
ATOM 1399 C CA . GLN A 1 176 ? -5.066 -23.029 -23.220 1.00 41.09 176 GLN A CA 1
ATOM 1400 C C . GLN A 1 176 ? -5.066 -23.617 -24.630 1.00 41.09 176 GLN A C 1
ATOM 1402 O O . GLN A 1 176 ? -6.084 -23.488 -25.275 1.00 41.09 176 GLN A O 1
ATOM 1407 N N . ASP A 1 177 ? -4.069 -24.367 -25.085 1.00 46.16 177 ASP A N 1
ATOM 1408 C CA . ASP A 1 177 ? -4.103 -25.191 -26.305 1.00 46.16 177 ASP A CA 1
ATOM 1409 C C . ASP A 1 177 ? -4.964 -26.443 -26.090 1.00 46.16 177 ASP A C 1
ATOM 1411 O O . ASP A 1 177 ? -5.642 -26.904 -27.010 1.00 46.16 177 ASP A O 1
ATOM 1415 N N . LYS A 1 178 ? -5.073 -26.920 -24.841 1.00 47.50 178 LYS A N 1
ATOM 1416 C CA . LYS A 1 178 ? -6.075 -27.922 -24.438 1.00 47.50 178 LYS A CA 1
ATOM 1417 C C . LYS A 1 178 ? -7.502 -27.356 -24.314 1.00 47.50 178 LYS A C 1
ATOM 1419 O O . LYS A 1 178 ? -8.450 -28.137 -24.336 1.00 47.50 178 LYS A O 1
ATOM 1424 N N . VAL A 1 179 ? -7.691 -26.031 -24.219 1.00 40.47 179 VAL A N 1
ATOM 1425 C CA . VAL A 1 179 ? -9.009 -25.375 -24.003 1.00 40.47 179 VAL A CA 1
ATOM 1426 C C . VAL A 1 179 ? -9.438 -24.428 -25.157 1.00 40.47 179 VAL A C 1
ATOM 1428 O O . VAL A 1 179 ? -10.615 -24.080 -25.272 1.00 40.47 179 VAL A O 1
ATOM 1431 N N . SER A 1 180 ? -8.543 -24.043 -26.076 1.00 34.84 180 SER A N 1
ATOM 1432 C CA . SER A 1 180 ? -8.747 -22.996 -27.104 1.00 34.84 180 SER A CA 1
ATOM 1433 C C . SER A 1 180 ? -9.544 -23.342 -28.358 1.00 34.84 180 SER A C 1
ATOM 1435 O O . SER A 1 180 ? -9.924 -22.390 -29.041 1.00 34.84 180 SER A O 1
ATOM 1437 N N . PRO A 1 181 ? -9.951 -24.585 -28.677 1.00 42.09 181 PRO A N 1
ATOM 1438 C CA . PRO A 1 181 ? -10.931 -24.749 -29.750 1.00 42.09 181 PRO A CA 1
ATOM 1439 C C . PRO A 1 181 ? -12.313 -24.160 -29.393 1.00 42.09 181 PRO A C 1
ATOM 1441 O O . PRO A 1 181 ? -13.198 -24.111 -30.242 1.00 42.09 181 PRO A O 1
ATOM 1444 N N . MET A 1 182 ? -12.542 -23.724 -28.145 1.00 39.91 182 MET A N 1
ATOM 1445 C CA . MET A 1 182 ? -13.891 -23.477 -27.618 1.00 39.91 182 MET A CA 1
ATOM 1446 C C . MET A 1 182 ? -14.351 -22.011 -27.565 1.00 39.91 182 MET A C 1
ATOM 1448 O O . MET A 1 182 ? -15.446 -21.740 -27.069 1.00 39.91 182 MET A O 1
ATOM 1452 N N . LYS A 1 183 ? -13.589 -21.036 -28.073 1.00 34.12 183 LYS A N 1
ATOM 1453 C CA . LYS A 1 183 ? -14.060 -19.638 -28.133 1.00 34.12 183 LYS A CA 1
ATOM 1454 C C . LYS A 1 183 ? -13.866 -19.039 -29.519 1.00 34.12 183 LYS A C 1
ATOM 1456 O O . LYS A 1 183 ? -12.826 -18.467 -29.809 1.00 34.12 183 LYS A O 1
ATOM 1461 N N . GLY A 1 184 ? -14.913 -19.107 -30.344 1.00 37.28 184 GLY A N 1
ATOM 1462 C CA . GLY A 1 184 ? -14.977 -18.291 -31.560 1.00 37.28 184 GLY A CA 1
ATOM 1463 C C . GLY A 1 184 ? -15.889 -18.769 -32.687 1.00 37.28 184 GLY A C 1
ATOM 1464 O O . GLY A 1 184 ? -16.061 -18.027 -33.649 1.00 37.28 184 GLY A O 1
ATOM 1465 N N . VAL A 1 185 ? -16.499 -19.955 -32.612 1.00 36.78 185 VAL A N 1
ATOM 1466 C CA . VAL A 1 185 ? -17.324 -20.432 -33.731 1.00 36.78 185 VAL A CA 1
ATOM 1467 C C . VAL A 1 185 ? -18.718 -19.808 -33.677 1.00 36.78 185 VAL A C 1
ATOM 1469 O O . VAL A 1 185 ? -19.503 -20.050 -32.764 1.00 36.78 185 VAL A O 1
ATOM 1472 N N . THR A 1 186 ? -19.017 -18.996 -34.689 1.00 31.48 186 THR A N 1
ATOM 1473 C CA . THR A 1 186 ? -20.362 -18.486 -34.962 1.00 31.48 186 THR A CA 1
ATOM 1474 C C . THR A 1 186 ? -21.109 -19.544 -35.773 1.00 31.48 186 THR A C 1
ATOM 1476 O O . THR A 1 186 ? -20.644 -19.923 -36.846 1.00 31.48 186 THR A O 1
ATOM 1479 N N . ARG A 1 187 ? -22.267 -20.016 -35.298 1.00 34.09 187 ARG A N 1
ATOM 1480 C CA . ARG A 1 187 ? -23.199 -20.839 -36.088 1.00 34.09 187 ARG A CA 1
ATOM 1481 C C . ARG A 1 187 ? -24.632 -20.336 -35.892 1.00 34.09 187 ARG A C 1
ATOM 1483 O O . ARG A 1 187 ? -25.020 -19.988 -34.784 1.00 34.09 187 ARG A O 1
ATOM 1490 N N . PHE A 1 188 ? -25.384 -20.255 -36.991 1.00 34.62 188 PHE A N 1
ATOM 1491 C CA . PHE A 1 188 ? -26.797 -19.834 -37.055 1.00 34.62 188 PHE A CA 1
ATOM 1492 C C . PHE A 1 188 ? -27.116 -18.377 -36.663 1.00 34.62 188 PHE A C 1
ATOM 1494 O O . PHE A 1 188 ? -28.216 -18.075 -36.206 1.00 34.62 188 PHE A O 1
ATOM 1501 N N . GLY A 1 189 ? -26.175 -17.444 -36.846 1.00 35.75 189 GLY A N 1
ATOM 1502 C CA . GLY A 1 189 ? -26.456 -16.005 -36.730 1.00 35.75 189 GLY A CA 1
ATOM 1503 C C . GLY A 1 189 ? -26.795 -15.483 -35.322 1.00 35.75 189 GLY A C 1
ATOM 1504 O O . GLY A 1 189 ? -27.229 -14.340 -35.200 1.00 35.75 189 GLY A O 1
ATOM 1505 N N . LYS A 1 190 ? -26.584 -16.259 -34.248 1.00 37.78 190 LYS A N 1
ATOM 1506 C CA . LYS A 1 190 ? -26.763 -15.801 -32.855 1.00 37.78 190 LYS A CA 1
ATOM 1507 C C . LYS A 1 190 ? -25.513 -16.059 -32.004 1.00 37.78 190 LYS A C 1
ATOM 1509 O O . LYS A 1 190 ? -24.958 -17.151 -32.019 1.00 37.78 190 LYS A O 1
ATOM 1514 N N . LYS A 1 191 ? -25.077 -15.043 -31.244 1.00 31.72 191 LYS A N 1
ATOM 1515 C CA . LYS A 1 191 ? -23.960 -15.107 -30.278 1.00 31.72 191 LYS A CA 1
ATOM 1516 C C . LYS A 1 191 ? -24.474 -15.501 -28.885 1.00 31.72 191 LYS A C 1
ATOM 1518 O O . LYS A 1 191 ? -25.309 -14.793 -28.331 1.00 31.72 191 LYS A O 1
ATOM 1523 N N . GLY A 1 192 ? -23.929 -16.567 -28.295 1.00 38.94 192 GLY A N 1
ATOM 1524 C CA . GLY A 1 192 ? -24.192 -16.983 -26.908 1.00 38.94 192 GLY A CA 1
ATOM 1525 C C . GLY A 1 192 ? -23.188 -18.034 -26.409 1.00 38.94 192 GLY A C 1
ATOM 1526 O O . GLY A 1 192 ? -22.551 -18.704 -27.217 1.00 38.94 192 GLY A O 1
ATOM 1527 N N . LYS A 1 193 ? -23.009 -18.158 -25.084 1.00 35.81 193 LYS A N 1
ATOM 1528 C CA . LYS A 1 193 ? -22.150 -19.182 -24.446 1.00 35.81 193 LYS A CA 1
ATOM 1529 C C . LYS A 1 193 ? -22.907 -20.512 -24.327 1.00 35.81 193 LYS A C 1
ATOM 1531 O O . LYS A 1 193 ? -23.983 -20.532 -23.739 1.00 35.81 193 LYS A O 1
ATOM 1536 N N . LEU A 1 194 ? -22.313 -21.607 -24.804 1.00 36.31 194 LEU A N 1
ATOM 1537 C CA . LEU A 1 194 ? -22.790 -22.980 -24.587 1.00 36.31 194 LEU A CA 1
ATOM 1538 C C . LEU A 1 194 ? -21.947 -23.691 -23.516 1.00 36.31 194 LEU A C 1
ATOM 1540 O O . LEU A 1 194 ? -20.757 -23.423 -23.358 1.00 36.31 194 LEU A O 1
ATOM 1544 N N . SER A 1 195 ? -22.593 -24.569 -22.749 1.00 39.41 195 SER A N 1
ATOM 1545 C CA . SER A 1 195 ? -21.988 -25.320 -21.643 1.00 39.41 195 SER A CA 1
ATOM 1546 C C . SER A 1 195 ? -21.065 -26.457 -22.117 1.00 39.41 195 SER A C 1
ATOM 1548 O O . SER A 1 195 ? -21.313 -27.076 -23.148 1.00 39.41 195 SER A O 1
ATOM 1550 N N . LEU A 1 196 ? -20.033 -26.762 -21.323 1.00 36.16 196 LEU A N 1
ATOM 1551 C CA . LEU A 1 196 ? -18.871 -27.617 -21.634 1.00 36.16 196 LEU A CA 1
ATOM 1552 C C . LEU A 1 196 ? -19.130 -29.103 -21.981 1.00 36.16 196 LEU A C 1
ATOM 1554 O O . LEU A 1 196 ? -18.169 -29.823 -22.231 1.00 36.16 196 LEU A O 1
ATOM 1558 N N . ARG A 1 197 ? -20.374 -29.600 -22.004 1.00 40.06 197 ARG A N 1
ATOM 1559 C CA . ARG A 1 197 ? -20.647 -31.047 -22.174 1.00 40.06 197 ARG A CA 1
ATOM 1560 C C . ARG A 1 197 ? -20.682 -31.548 -23.629 1.00 40.06 197 ARG A C 1
ATOM 1562 O O . ARG A 1 197 ? -20.785 -32.751 -23.824 1.00 40.06 197 ARG A O 1
ATOM 1569 N N . TYR A 1 198 ? -20.571 -30.672 -24.630 1.00 39.56 198 TYR A N 1
ATOM 1570 C CA . TYR A 1 198 ? -20.841 -30.998 -26.045 1.00 39.56 198 TYR A CA 1
ATOM 1571 C C . TYR A 1 198 ? -19.691 -30.666 -27.003 1.00 39.56 198 TYR A C 1
ATOM 1573 O O . TYR A 1 198 ? -19.911 -30.080 -28.060 1.00 39.56 198 TYR A O 1
ATOM 1581 N N . ILE A 1 199 ? -18.441 -30.968 -26.644 1.00 38.88 199 ILE A N 1
ATOM 1582 C CA . ILE A 1 199 ? -17.312 -30.626 -27.519 1.00 38.88 199 ILE A CA 1
ATOM 1583 C C . ILE A 1 199 ? -16.464 -31.861 -27.784 1.00 38.88 199 ILE A C 1
ATOM 1585 O O . ILE A 1 199 ? -15.556 -32.215 -27.040 1.00 38.88 199 ILE A O 1
ATOM 1589 N N . SER A 1 200 ? -16.789 -32.521 -28.890 1.00 39.06 200 SER A N 1
ATOM 1590 C CA . SER A 1 200 ? -15.869 -33.370 -29.639 1.00 39.06 200 SER A CA 1
ATOM 1591 C C . SER A 1 200 ? -15.979 -32.997 -31.121 1.00 39.06 200 SER A C 1
ATOM 1593 O O . SER A 1 200 ? -17.081 -32.677 -31.571 1.00 39.06 200 SER A O 1
ATOM 1595 N N . PRO A 1 201 ? -14.874 -32.971 -31.889 1.00 44.44 201 PRO A N 1
ATOM 1596 C CA . PRO A 1 201 ? -14.904 -32.484 -33.262 1.00 44.44 201 PRO A CA 1
ATOM 1597 C C . PRO A 1 201 ? -15.539 -33.543 -34.164 1.00 44.44 201 PRO A C 1
ATOM 1599 O O . PRO A 1 201 ? -15.007 -34.647 -34.289 1.00 44.44 201 PRO A O 1
ATOM 1602 N N . PHE A 1 202 ? -16.657 -33.200 -34.791 1.00 47.22 202 PHE A N 1
ATOM 1603 C CA . PHE A 1 202 ? -17.261 -33.978 -35.864 1.00 47.22 202 PHE A CA 1
ATOM 1604 C C . PHE A 1 202 ? -17.165 -33.199 -37.172 1.00 47.22 202 PHE A C 1
ATOM 1606 O O . PHE A 1 202 ? -17.181 -31.965 -37.172 1.00 47.22 202 PHE A O 1
ATOM 1613 N N . GLU A 1 203 ? -17.046 -33.919 -38.278 1.00 49.41 203 GLU A N 1
ATOM 1614 C CA . GLU A 1 203 ? -16.977 -33.326 -39.607 1.00 49.41 203 GLU A CA 1
ATOM 1615 C C . GLU A 1 203 ? -18.321 -33.528 -40.307 1.00 49.41 203 GLU A C 1
ATOM 1617 O O . GLU A 1 203 ? -18.869 -34.633 -40.342 1.00 49.41 203 GLU A O 1
ATOM 1622 N N . VAL A 1 204 ? -18.897 -32.427 -40.790 1.00 53.78 204 VAL A N 1
ATOM 1623 C CA . VAL A 1 204 ? -20.144 -32.447 -41.555 1.00 53.78 204 VAL A CA 1
ATOM 1624 C C . VAL A 1 204 ? -19.772 -32.632 -43.011 1.00 53.78 204 VAL A C 1
ATOM 1626 O O . VAL A 1 204 ? -19.148 -31.753 -43.601 1.00 53.78 204 VAL A O 1
ATOM 1629 N N . LEU A 1 205 ? -20.149 -33.775 -43.569 1.00 53.03 205 LEU A N 1
ATOM 1630 C CA . LEU A 1 205 ? -19.737 -34.159 -44.914 1.00 53.03 205 LEU A CA 1
ATOM 1631 C C . LEU A 1 205 ? -20.744 -33.713 -45.975 1.00 53.03 205 LEU A C 1
ATOM 1633 O O . LEU A 1 205 ? -20.348 -33.332 -47.070 1.00 53.03 205 LEU A O 1
ATOM 1637 N N . GLU A 1 206 ? -22.040 -33.743 -45.654 1.00 53.56 206 GLU A N 1
ATOM 1638 C CA . GLU A 1 206 ? -23.099 -33.430 -46.614 1.00 53.56 206 GLU A CA 1
ATOM 1639 C C . GLU A 1 206 ? -24.367 -32.914 -45.923 1.00 53.56 206 GLU A C 1
ATOM 1641 O O . GLU A 1 206 ? -24.805 -33.454 -44.902 1.00 53.56 206 GLU A O 1
ATOM 1646 N N . CYS A 1 207 ? -24.978 -31.891 -46.525 1.00 51.12 207 CYS A N 1
ATOM 1647 C CA . CYS A 1 207 ? -26.293 -31.373 -46.160 1.00 51.12 207 CYS A CA 1
ATOM 1648 C C . CYS A 1 207 ? -27.200 -31.500 -47.381 1.00 51.12 207 CYS A C 1
ATOM 1650 O O . CYS A 1 207 ? -27.030 -30.771 -48.358 1.00 51.12 207 CYS A O 1
ATOM 1652 N N . VAL A 1 208 ? -28.170 -32.408 -47.331 1.00 57.25 208 VAL A N 1
ATOM 1653 C CA . VAL A 1 208 ? -29.168 -32.562 -48.392 1.00 57.25 208 VAL A CA 1
ATOM 1654 C C . VAL A 1 208 ? -30.544 -32.559 -47.751 1.00 57.25 208 VAL A C 1
ATOM 1656 O O . VAL A 1 208 ? -30.759 -33.192 -46.720 1.00 57.25 208 VAL A O 1
ATOM 1659 N N . GLY A 1 209 ? -31.486 -31.855 -48.372 1.00 51.94 209 GLY A N 1
ATOM 1660 C CA . GLY A 1 209 ? -32.878 -31.875 -47.953 1.00 51.94 209 GLY A CA 1
ATOM 1661 C C . GLY A 1 209 ? -33.794 -31.787 -49.155 1.00 51.94 209 GLY A C 1
ATOM 1662 O O . GLY A 1 209 ? -34.126 -30.687 -49.566 1.00 51.94 209 GLY A O 1
ATOM 1663 N N . GLN A 1 210 ? -34.202 -32.932 -49.708 1.00 49.38 210 GLN A N 1
ATOM 1664 C CA . GLN A 1 210 ? -35.473 -33.064 -50.427 1.00 49.38 210 GLN A CA 1
ATOM 1665 C C . GLN A 1 210 ? -35.814 -34.538 -50.676 1.00 49.38 210 GLN A C 1
ATOM 1667 O O . GLN A 1 210 ? -35.118 -35.248 -51.398 1.00 49.38 210 GLN A O 1
ATOM 1672 N N . LEU A 1 211 ? -36.933 -34.988 -50.107 1.00 48.91 211 LEU A N 1
ATOM 1673 C CA . LEU A 1 211 ? -37.662 -36.164 -50.581 1.00 48.91 211 LEU A CA 1
ATOM 1674 C C . LEU A 1 211 ? -38.919 -35.686 -51.312 1.00 48.91 211 LEU A C 1
ATOM 1676 O O . LEU A 1 211 ? -39.427 -34.603 -51.027 1.00 48.91 211 LEU A O 1
ATOM 1680 N N . ARG A 1 212 ? -39.445 -36.513 -52.229 1.00 48.66 212 ARG A N 1
ATOM 1681 C CA . ARG A 1 212 ? -40.530 -36.180 -53.183 1.00 48.66 212 ARG A CA 1
ATOM 1682 C C . ARG A 1 212 ? -41.789 -35.514 -52.595 1.00 48.66 212 ARG A C 1
ATOM 1684 O O . ARG A 1 212 ? -42.584 -34.998 -53.371 1.00 48.66 212 ARG A O 1
ATOM 1691 N N . SER A 1 213 ? -41.999 -35.525 -51.279 1.00 47.59 213 SER A N 1
ATOM 1692 C CA . SER A 1 213 ? -43.172 -34.915 -50.640 1.00 47.59 213 SER A CA 1
ATOM 1693 C C . SER A 1 213 ? -42.912 -34.119 -49.351 1.00 47.59 213 SER A C 1
ATOM 1695 O O . SER A 1 213 ? -43.864 -33.524 -48.849 1.00 47.59 213 SER A O 1
ATOM 1697 N N . LYS A 1 214 ? -41.678 -34.048 -48.817 1.00 54.41 214 LYS A N 1
ATOM 1698 C CA . LYS A 1 214 ? -41.321 -33.200 -47.656 1.00 54.41 214 LYS A CA 1
ATOM 1699 C C . LYS A 1 214 ? -39.835 -32.828 -47.637 1.00 54.41 214 LYS A C 1
ATOM 1701 O O . LYS A 1 214 ? -38.972 -33.631 -47.989 1.00 54.41 214 LYS A O 1
ATOM 1706 N N . GLU A 1 215 ? -39.558 -31.626 -47.141 1.00 53.47 215 GLU A N 1
ATOM 1707 C CA . GLU A 1 215 ? -38.210 -31.118 -46.893 1.00 53.47 215 GLU A CA 1
ATOM 1708 C C . GLU A 1 215 ? -37.825 -31.405 -45.432 1.00 53.47 215 GLU A C 1
ATOM 1710 O O . GLU A 1 215 ? -38.441 -30.889 -44.498 1.00 53.47 215 GLU A O 1
ATOM 1715 N N . ILE A 1 216 ? -36.849 -32.291 -45.226 1.00 55.56 216 ILE A N 1
ATOM 1716 C CA . ILE A 1 216 ? -36.274 -32.591 -43.910 1.00 55.56 216 ILE A CA 1
ATOM 1717 C C . ILE A 1 216 ? -34.816 -32.157 -43.968 1.00 55.56 216 ILE A C 1
ATOM 1719 O O . ILE A 1 216 ? -34.100 -32.526 -44.896 1.00 55.56 216 ILE A O 1
ATOM 1723 N N . LYS A 1 217 ? -34.390 -31.358 -42.989 1.00 56.44 217 LYS A N 1
ATOM 1724 C CA . LYS A 1 217 ? -32.998 -30.938 -42.865 1.00 56.44 217 LYS A CA 1
ATOM 1725 C C . LYS A 1 217 ? -32.243 -31.982 -42.052 1.00 56.44 217 LYS A C 1
ATOM 1727 O O . LYS A 1 217 ? -32.448 -32.099 -40.843 1.00 56.44 217 LYS A O 1
ATOM 1732 N N . SER A 1 218 ? -31.426 -32.770 -42.736 1.00 55.19 218 SER A N 1
ATOM 1733 C CA . SER A 1 218 ? -30.560 -33.781 -42.132 1.00 55.19 218 SER A CA 1
ATOM 1734 C C . SER A 1 218 ? -29.117 -33.569 -42.556 1.00 55.19 218 SER A C 1
ATOM 1736 O O . SER A 1 218 ? -28.845 -33.091 -43.660 1.00 55.19 218 SER A O 1
ATOM 1738 N N . VAL A 1 219 ? -28.199 -33.941 -41.673 1.00 59.78 219 VAL A N 1
ATOM 1739 C CA . VAL A 1 219 ? -26.767 -33.706 -41.822 1.00 59.78 219 VAL A CA 1
ATOM 1740 C C . VAL A 1 219 ? -26.034 -35.035 -41.688 1.00 59.78 219 VAL A C 1
ATOM 1742 O O . VAL A 1 219 ? -26.278 -35.783 -40.739 1.00 59.78 219 VAL A O 1
ATOM 1745 N N . LYS A 1 220 ? -25.140 -35.340 -42.635 1.00 55.19 220 LYS A N 1
ATOM 1746 C CA . LYS A 1 220 ? -24.266 -36.513 -42.535 1.00 55.19 220 LYS A CA 1
ATOM 1747 C C . LYS A 1 220 ? -23.059 -36.165 -41.688 1.00 55.19 220 LYS A C 1
ATOM 1749 O O . LYS A 1 220 ? -22.298 -35.258 -42.041 1.00 55.19 220 LYS A O 1
ATOM 1754 N N . VAL A 1 221 ? -22.876 -36.892 -40.594 1.00 58.25 221 VAL A N 1
ATOM 1755 C CA . VAL A 1 221 ? -21.837 -36.604 -39.612 1.00 58.25 221 VAL A CA 1
ATOM 1756 C C . VAL A 1 221 ? -20.855 -37.756 -39.499 1.00 58.25 221 VAL A C 1
ATOM 1758 O O . VAL A 1 221 ? -21.224 -38.904 -39.244 1.00 58.25 221 VAL A O 1
ATOM 1761 N N . GLN A 1 222 ? -19.577 -37.423 -39.670 1.00 55.06 222 GLN A N 1
ATOM 1762 C CA . GLN A 1 222 ? -18.469 -38.319 -39.395 1.00 55.06 222 GLN A CA 1
ATOM 1763 C C . GLN A 1 222 ? -17.836 -37.968 -38.050 1.00 55.06 222 GLN A C 1
ATOM 1765 O O . GLN A 1 222 ? -17.366 -36.852 -37.810 1.00 55.06 222 GLN A O 1
ATOM 1770 N N . TRP A 1 223 ? -17.801 -38.958 -37.166 1.00 62.03 223 TRP A N 1
ATOM 1771 C CA . TRP A 1 223 ? -17.186 -38.854 -35.850 1.00 62.03 223 TRP A CA 1
ATOM 1772 C C . TRP A 1 223 ? -15.694 -39.190 -35.957 1.00 62.03 223 TRP A C 1
ATOM 1774 O O . TRP A 1 223 ? -15.344 -40.217 -36.532 1.00 62.03 223 TRP A O 1
ATOM 1784 N N . LYS A 1 224 ? -14.806 -38.367 -35.378 1.00 49.62 224 LYS A N 1
ATOM 1785 C CA . LYS A 1 224 ? -13.335 -38.471 -35.539 1.00 49.62 224 LYS A CA 1
ATOM 1786 C C . LYS A 1 224 ? -12.710 -39.839 -35.220 1.00 49.62 224 LYS A C 1
ATOM 1788 O O . LYS A 1 224 ? -11.583 -40.094 -35.627 1.00 49.62 224 LYS A O 1
ATOM 1793 N N . HIS A 1 225 ? -13.412 -40.695 -34.479 1.00 49.97 225 HIS A N 1
ATOM 1794 C CA . HIS A 1 225 ? -12.936 -42.016 -34.056 1.00 49.97 225 HIS A CA 1
ATOM 1795 C C . HIS A 1 225 ? -13.582 -43.187 -34.814 1.00 49.97 225 HIS A C 1
ATOM 1797 O O . HIS A 1 225 ? -13.372 -44.332 -34.424 1.00 49.97 225 HIS A O 1
ATOM 1803 N N . ARG A 1 226 ? -14.365 -42.927 -35.871 1.00 49.53 226 ARG A N 1
ATOM 1804 C CA . ARG A 1 226 ? -14.970 -43.965 -36.716 1.00 49.53 226 ARG A CA 1
ATOM 1805 C C . ARG A 1 226 ? -14.538 -43.816 -38.178 1.00 49.53 226 ARG A C 1
ATOM 1807 O O . ARG A 1 226 ? -14.377 -42.685 -38.650 1.00 49.53 226 ARG A O 1
ATOM 1814 N N . PRO A 1 227 ? -14.330 -44.932 -38.899 1.00 58.22 227 PRO A N 1
ATOM 1815 C CA . PRO A 1 227 ? -14.034 -44.882 -40.323 1.00 58.22 227 PRO A CA 1
ATOM 1816 C C . PRO A 1 227 ? -15.202 -44.243 -41.088 1.00 58.22 227 PRO A C 1
ATOM 1818 O O . PRO A 1 227 ? -16.352 -44.288 -40.655 1.00 58.22 227 PRO A O 1
ATOM 1821 N N . PHE A 1 228 ? -14.900 -43.628 -42.232 1.00 53.44 228 PHE A N 1
ATOM 1822 C CA . PHE A 1 228 ? -15.850 -42.847 -43.040 1.00 53.44 228 PHE A CA 1
ATOM 1823 C C . PHE A 1 228 ? -17.130 -43.615 -43.417 1.00 53.44 228 PHE A C 1
ATOM 1825 O O . PHE A 1 228 ? -18.207 -43.031 -43.533 1.00 53.44 228 PHE A O 1
ATOM 1832 N N . GLU A 1 229 ? -17.019 -44.934 -43.563 1.00 56.81 229 GLU A N 1
ATOM 1833 C CA . GLU A 1 229 ? -18.115 -45.841 -43.916 1.00 56.81 229 GLU A CA 1
ATOM 1834 C C . GLU A 1 229 ? -19.187 -45.954 -42.814 1.00 56.81 229 GLU A C 1
ATOM 1836 O O . GLU A 1 229 ? -20.331 -46.289 -43.109 1.00 56.81 229 GLU A O 1
ATOM 1841 N N . GLU A 1 230 ? -18.857 -45.599 -41.566 1.00 59.22 230 GLU A N 1
ATOM 1842 C CA . GLU A 1 230 ? -19.760 -45.631 -40.404 1.00 59.22 230 GLU A CA 1
ATOM 1843 C C . GLU A 1 230 ? -20.382 -44.259 -40.062 1.00 59.22 230 GLU A C 1
ATOM 1845 O O . GLU A 1 230 ? -20.881 -44.050 -38.951 1.00 59.22 230 GLU A O 1
ATOM 1850 N N . ALA A 1 231 ? -20.345 -43.292 -40.984 1.00 64.31 231 ALA A N 1
ATOM 1851 C CA . ALA A 1 231 ? -20.963 -41.979 -40.786 1.00 64.31 231 ALA A CA 1
ATOM 1852 C C . ALA A 1 231 ? -22.498 -42.079 -40.645 1.00 64.31 231 ALA A C 1
ATOM 1854 O O . ALA A 1 231 ? -23.162 -42.742 -41.448 1.00 64.31 231 ALA A O 1
ATOM 1855 N N . THR A 1 232 ? -23.071 -41.385 -39.654 1.00 61.16 232 THR A N 1
ATOM 1856 C CA . THR A 1 232 ? -24.516 -41.412 -39.359 1.00 61.16 232 THR A CA 1
ATOM 1857 C C . THR A 1 232 ? -25.229 -40.161 -39.872 1.00 61.16 232 THR A C 1
ATOM 1859 O O . THR A 1 232 ? -24.632 -39.091 -40.004 1.00 61.16 232 THR A O 1
ATOM 1862 N N . TRP A 1 233 ? -26.514 -40.302 -40.208 1.00 66.31 233 TRP A N 1
AT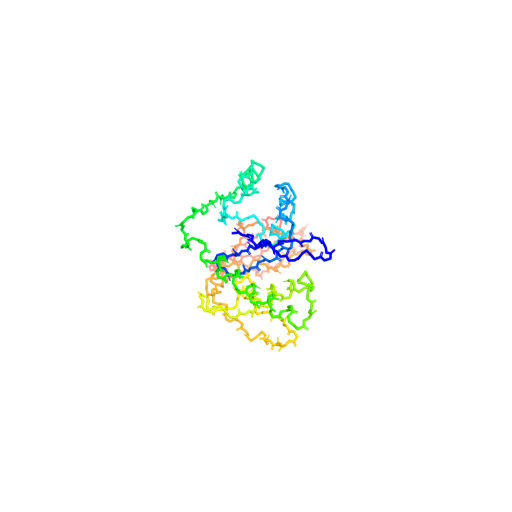OM 1863 C CA . TRP A 1 233 ? -27.378 -39.185 -40.589 1.00 66.31 233 TRP A CA 1
ATOM 1864 C C . TRP A 1 233 ? -28.191 -38.735 -39.383 1.00 66.31 233 TRP A C 1
ATOM 1866 O O . TRP A 1 233 ? -28.928 -39.536 -38.816 1.00 66.31 233 TRP A O 1
ATOM 1876 N N . GLU A 1 234 ? -28.092 -37.456 -39.038 1.00 61.84 234 GLU A N 1
ATOM 1877 C CA . GLU A 1 234 ? -28.792 -36.870 -37.895 1.00 61.84 234 GLU A CA 1
ATOM 1878 C C . GLU A 1 234 ? -29.717 -35.740 -38.358 1.00 61.84 234 GLU A C 1
ATOM 1880 O O . GLU A 1 234 ? -29.458 -35.059 -39.358 1.00 61.84 234 GLU A O 1
ATOM 1885 N N . ILE A 1 235 ? -30.825 -35.542 -37.645 1.00 57.97 235 ILE A N 1
ATOM 1886 C CA . ILE A 1 235 ? -31.798 -34.486 -37.941 1.00 57.97 235 ILE A CA 1
ATOM 1887 C C . ILE A 1 235 ? -31.288 -33.179 -37.324 1.00 57.97 235 ILE A C 1
ATOM 1889 O O . ILE A 1 235 ? -30.946 -33.138 -36.148 1.00 57.97 235 ILE A O 1
ATOM 1893 N N . GLU A 1 236 ? -31.291 -32.081 -38.087 1.00 54.59 236 GLU A N 1
ATOM 1894 C CA . GLU A 1 236 ? -30.720 -30.786 -37.660 1.00 54.59 236 GLU A CA 1
ATOM 1895 C C . GLU A 1 236 ? -31.365 -30.217 -36.379 1.00 54.59 236 GLU A C 1
ATOM 1897 O O . GLU A 1 236 ? -30.783 -29.367 -35.720 1.00 54.59 236 GLU A O 1
ATOM 1902 N N . LYS A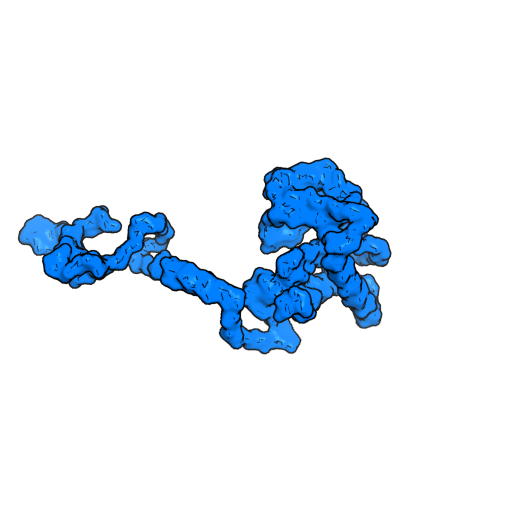 1 237 ? -32.571 -30.670 -36.012 1.00 52.34 237 LYS A N 1
ATOM 1903 C CA . LYS A 1 237 ? -33.269 -30.233 -34.791 1.00 52.34 237 LYS A CA 1
ATOM 1904 C C . LYS A 1 237 ? -32.765 -30.899 -33.509 1.00 52.34 237 LYS A C 1
ATOM 1906 O O . LYS A 1 237 ? -33.019 -30.352 -32.440 1.00 52.34 237 LYS A O 1
ATOM 1911 N N . ASP A 1 238 ? -32.107 -32.050 -33.626 1.00 46.88 238 ASP A N 1
ATOM 1912 C CA . ASP A 1 238 ? -31.620 -32.844 -32.492 1.00 46.88 238 ASP A CA 1
ATOM 1913 C C . ASP A 1 238 ? -30.112 -32.621 -32.231 1.00 46.88 238 ASP A C 1
ATOM 1915 O O . ASP A 1 238 ? -29.546 -33.213 -31.311 1.00 46.88 238 ASP A O 1
ATOM 1919 N N . MET A 1 239 ? -29.477 -31.738 -33.020 1.00 47.72 239 MET A N 1
ATOM 1920 C CA . MET A 1 239 ? -28.102 -31.236 -32.862 1.00 47.72 239 MET A CA 1
ATOM 1921 C C . MET A 1 239 ? -28.068 -29.835 -32.253 1.00 47.72 239 MET A C 1
ATOM 1923 O O . MET A 1 239 ? -27.136 -29.575 -31.457 1.00 47.72 239 MET A O 1
#

Foldseek 3Di:
DEKDAQADQAPVRFGIWDWDADPQLRQIDTHGDHLPDALVNVVVVCCVPPCVVPNQAQEDEYEPRPNCPDPSNVVVCVVSNYHYHYDDPPDCVVCVSVVVVVVQLVVVLVVCCVPPNDNSVVCSVVSSVCQQLDQDPVNRHRSVCSVPVDHDDDPVDDPDPPPPPRPPVVPVVVVCVVVVVQPDDDDDPDDDDDDDPDDDDKDFDDWDFDDPPDTFTKTFIDGPPDPPVPTDIDGPVVD

Mean predicted aligned error: 16.88 Å

InterPro domains:
  IPR001584 Integrase, catalytic core [PS50994] (1-151)
  IPR012337 Ribonuclease H-like superfamily [SSF53098] (1-147)
  IPR036397 Ribonuclease H superfamily [G3DSA:3.30.420.10] (1-170)

Organism: Solanum verrucosum (NCBI:txid315347)

pLDDT: mean 71.54, std 20.16, range [31.48, 95.5]

Sequence (239 aa):
MDFVAGLPKTLGKFDSIWVVADRLTKSAYFISVIIDYNAEQLAKVYVKEIVRLHGVLLSIISDRGTQFTSKLWRKLHDELGTQLTFSTTFHPQTDGQSERTIQVLEDMLRACVIDFGGHSDKFLPLCEFSYNNSYHSNIDMVPFEALYGRGCRSPIGWFEDGDVKPLGVDLVKDVQDKVSPMKGVTRFGKKGKLSLRYISPFEVLECVGQLRSKEIKSVKVQWKHRPFEEATWEIEKDM